Protein AF-A0A9D4NT69-F1 (afdb_monomer_lite)

pLDDT: mean 77.28, std 9.5, range [33.78, 91.19]

Structure (mmCIF, N/CA/C/O backbone):
data_AF-A0A9D4NT69-F1
#
_entry.id   AF-A0A9D4NT69-F1
#
loop_
_atom_site.group_PDB
_atom_site.id
_atom_site.type_symbol
_atom_site.label_atom_id
_atom_site.label_alt_id
_atom_site.label_comp_id
_atom_site.label_asym_id
_atom_site.label_entity_id
_atom_site.label_seq_id
_atom_site.pdbx_PDB_ins_code
_atom_site.Cartn_x
_atom_site.Cartn_y
_atom_site.Cartn_z
_atom_site.occupancy
_atom_site.B_iso_or_equiv
_atom_site.auth_seq_id
_atom_site.auth_comp_id
_atom_site.auth_asym_id
_atom_site.auth_atom_id
_atom_site.pdbx_PDB_model_num
ATOM 1 N N . MET A 1 1 ? 12.381 -1.536 4.864 1.00 33.78 1 MET A N 1
ATOM 2 C CA . MET A 1 1 ? 13.247 -2.648 4.401 1.00 33.78 1 MET A CA 1
ATOM 3 C C . MET A 1 1 ? 13.024 -2.995 2.927 1.00 33.78 1 MET A C 1
ATOM 5 O O . MET A 1 1 ? 14.017 -3.101 2.225 1.00 33.78 1 MET A O 1
ATOM 9 N N . ALA A 1 2 ? 11.782 -3.080 2.427 1.00 44.34 2 ALA A N 1
ATOM 10 C CA . ALA A 1 2 ? 11.481 -3.475 1.037 1.00 44.34 2 ALA A CA 1
ATOM 11 C C . ALA A 1 2 ? 12.116 -2.606 -0.079 1.00 44.34 2 ALA A C 1
ATOM 13 O O . ALA A 1 2 ? 12.529 -3.135 -1.105 1.00 44.34 2 ALA A O 1
ATOM 14 N N . SER A 1 3 ? 12.272 -1.285 0.105 1.00 53.75 3 SER A N 1
ATOM 15 C CA . SER A 1 3 ? 12.854 -0.441 -0.959 1.00 53.75 3 SER A CA 1
ATOM 16 C C . SER A 1 3 ? 14.369 -0.612 -1.142 1.00 53.75 3 SER A C 1
ATOM 18 O O . SER A 1 3 ? 14.882 -0.350 -2.228 1.00 53.75 3 SER A O 1
ATOM 20 N N . VAL A 1 4 ? 15.095 -1.072 -0.115 1.00 48.66 4 VAL A N 1
ATOM 21 C CA . VAL A 1 4 ? 16.566 -1.173 -0.156 1.00 48.66 4 VAL A CA 1
ATOM 22 C C . VAL A 1 4 ? 17.009 -2.420 -0.922 1.00 48.66 4 VAL A C 1
ATOM 24 O O . VAL A 1 4 ? 17.878 -2.326 -1.787 1.00 48.66 4 VAL A O 1
ATOM 27 N N . THR A 1 5 ? 16.372 -3.568 -0.674 1.00 60.81 5 THR A N 1
ATOM 28 C CA . THR A 1 5 ? 16.597 -4.801 -1.447 1.00 60.81 5 THR A CA 1
ATOM 29 C C . THR A 1 5 ? 16.170 -4.632 -2.901 1.00 60.81 5 THR A C 1
ATOM 31 O O . THR A 1 5 ? 16.905 -5.031 -3.799 1.00 60.81 5 THR A O 1
ATOM 34 N N . PHE A 1 6 ? 15.053 -3.941 -3.156 1.00 67.94 6 PHE A N 1
ATOM 35 C CA . PHE A 1 6 ? 14.598 -3.660 -4.519 1.00 67.94 6 PHE A CA 1
ATOM 36 C C . PHE A 1 6 ? 15.650 -2.906 -5.350 1.00 67.94 6 PHE A C 1
ATOM 38 O O . PHE A 1 6 ? 15.910 -3.276 -6.491 1.00 67.94 6 PHE A O 1
ATOM 45 N N . CYS A 1 7 ? 16.308 -1.885 -4.792 1.00 67.81 7 CYS A N 1
ATOM 46 C CA . CYS A 1 7 ? 17.339 -1.127 -5.509 1.00 67.81 7 CYS A CA 1
ATOM 47 C C . CYS A 1 7 ? 18.543 -1.980 -5.941 1.00 67.81 7 CYS A C 1
ATOM 49 O O . CYS A 1 7 ? 19.091 -1.746 -7.019 1.00 67.81 7 CYS A O 1
ATOM 51 N N . ILE A 1 8 ? 18.940 -2.960 -5.126 1.00 72.12 8 ILE A N 1
ATOM 52 C CA . ILE A 1 8 ? 20.048 -3.877 -5.432 1.00 72.12 8 ILE A CA 1
ATOM 53 C C . ILE A 1 8 ? 19.608 -4.882 -6.503 1.00 72.12 8 ILE A C 1
ATOM 55 O O . ILE A 1 8 ? 20.283 -5.048 -7.522 1.00 72.12 8 ILE A O 1
ATOM 59 N N . ASP A 1 9 ? 18.432 -5.481 -6.320 1.00 74.44 9 ASP A N 1
ATOM 60 C CA . ASP A 1 9 ? 17.869 -6.482 -7.230 1.00 74.44 9 ASP A CA 1
ATOM 61 C C . ASP A 1 9 ? 17.583 -5.905 -8.623 1.00 74.44 9 ASP A C 1
ATOM 63 O O . ASP A 1 9 ? 17.669 -6.613 -9.624 1.00 74.44 9 ASP A O 1
ATOM 67 N N . MET A 1 10 ? 17.313 -4.599 -8.720 1.00 76.88 10 MET A N 1
ATOM 68 C CA . MET A 1 10 ? 17.071 -3.903 -9.987 1.00 76.88 10 MET A CA 1
ATOM 69 C C . MET A 1 10 ? 18.240 -3.997 -10.974 1.00 76.88 10 MET A C 1
ATOM 71 O O . MET A 1 10 ? 18.005 -3.981 -12.183 1.00 76.88 10 MET A O 1
ATOM 75 N N . ILE A 1 11 ? 19.488 -4.089 -10.500 1.00 76.88 11 ILE A N 1
ATOM 76 C CA . ILE A 1 11 ? 20.662 -4.216 -11.381 1.00 76.88 11 ILE A CA 1
ATOM 77 C C . ILE A 1 11 ? 20.667 -5.595 -12.051 1.00 76.88 11 ILE A C 1
ATOM 79 O O . ILE A 1 11 ? 20.820 -5.689 -13.272 1.00 76.88 11 ILE A O 1
ATOM 83 N N . TYR A 1 12 ? 20.458 -6.651 -11.263 1.00 79.81 12 TYR A N 1
ATOM 84 C CA . TYR A 1 12 ? 20.387 -8.031 -11.746 1.00 79.81 12 TYR A CA 1
ATOM 85 C C . TYR A 1 12 ? 19.175 -8.235 -12.651 1.00 79.81 12 TYR A C 1
ATOM 87 O O . TYR A 1 12 ? 19.319 -8.685 -13.789 1.00 79.81 12 TYR A O 1
ATOM 95 N N . PHE A 1 13 ? 18.010 -7.767 -12.202 1.00 80.69 13 PHE A N 1
ATOM 96 C CA . PHE A 1 13 ? 16.772 -7.795 -12.968 1.00 80.69 13 PHE A CA 1
ATOM 97 C C . PHE A 1 13 ? 16.933 -7.141 -14.341 1.00 80.69 13 PHE A C 1
ATOM 99 O O . PHE A 1 13 ? 16.543 -7.712 -15.356 1.00 80.69 13 PHE A O 1
ATOM 106 N N . HIS A 1 14 ? 17.550 -5.960 -14.408 1.00 75.69 14 HIS A N 1
ATOM 107 C CA . HIS A 1 14 ? 17.741 -5.266 -15.679 1.00 75.69 14 HIS A CA 1
ATOM 108 C C . HIS A 1 14 ? 18.595 -6.071 -16.662 1.00 75.69 14 HIS A C 1
ATOM 110 O O . HIS A 1 14 ? 18.321 -6.062 -17.862 1.00 75.69 14 HIS A O 1
ATOM 116 N N . ASN A 1 15 ? 19.612 -6.785 -16.178 1.00 77.81 15 ASN A N 1
ATOM 117 C CA . ASN A 1 15 ? 20.467 -7.629 -17.013 1.00 77.81 15 ASN A CA 1
ATOM 118 C C . ASN A 1 15 ? 19.739 -8.893 -17.499 1.00 77.81 15 ASN A C 1
ATOM 120 O O . ASN A 1 15 ? 19.848 -9.245 -18.674 1.00 77.81 15 ASN A O 1
ATOM 124 N N . GLU A 1 16 ? 18.949 -9.536 -16.643 1.00 78.25 16 GLU A N 1
ATOM 125 C CA . GLU A 1 16 ? 18.196 -10.754 -16.975 1.00 78.25 16 GLU A CA 1
ATOM 126 C C . GLU A 1 16 ? 16.974 -10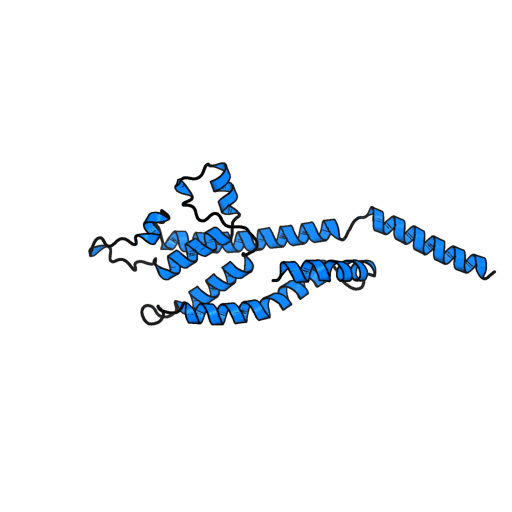.466 -17.855 1.00 78.25 16 GLU A C 1
ATOM 128 O O . GLU A 1 16 ? 16.747 -11.144 -18.861 1.00 78.25 16 GLU A O 1
ATOM 133 N N . HIS A 1 17 ? 16.245 -9.385 -17.570 1.00 78.31 17 HIS A N 1
ATOM 134 C CA . HIS A 1 17 ? 15.151 -8.902 -18.410 1.00 78.31 17 HIS A CA 1
ATOM 135 C C . HIS A 1 17 ? 15.646 -8.546 -19.816 1.00 78.31 17 HIS A C 1
ATOM 137 O O . HIS A 1 17 ? 15.011 -8.871 -20.820 1.00 78.31 17 HIS A O 1
ATOM 143 N N . ARG A 1 18 ? 16.837 -7.941 -19.913 1.00 70.19 18 ARG A N 1
ATOM 144 C CA . ARG A 1 18 ? 17.515 -7.690 -21.193 1.00 70.19 18 ARG A CA 1
ATOM 145 C C . ARG A 1 18 ? 17.854 -8.965 -21.958 1.00 70.19 18 ARG A C 1
ATOM 147 O O . ARG A 1 18 ? 17.971 -8.891 -23.180 1.00 70.19 18 ARG A O 1
ATOM 154 N N . ASN A 1 19 ? 18.058 -10.088 -21.282 1.00 75.88 19 ASN A N 1
ATOM 155 C CA . ASN A 1 19 ? 18.318 -11.378 -21.918 1.00 75.88 19 ASN A CA 1
ATOM 156 C C . ASN A 1 19 ? 17.026 -12.131 -22.268 1.00 75.88 19 ASN A C 1
ATOM 158 O O . ASN A 1 19 ? 17.097 -13.206 -22.852 1.00 75.88 19 ASN A O 1
ATOM 162 N N . GLY A 1 20 ? 15.857 -11.553 -21.966 1.00 74.31 20 GLY A N 1
ATOM 163 C CA . GLY A 1 20 ? 14.554 -12.123 -22.301 1.00 74.31 20 GLY A CA 1
ATOM 164 C C . GLY A 1 20 ? 14.129 -13.271 -21.390 1.00 74.31 20 GLY A C 1
ATOM 165 O O . GLY A 1 20 ? 13.222 -14.010 -21.750 1.00 74.31 20 GLY A O 1
ATOM 166 N N . TRP A 1 21 ? 14.769 -13.433 -20.229 1.00 73.00 21 TRP A N 1
ATOM 167 C CA . TRP A 1 21 ? 14.527 -14.579 -19.350 1.00 73.00 21 TRP A CA 1
ATOM 168 C C . TRP A 1 21 ? 13.140 -14.536 -18.701 1.00 73.00 21 TRP A C 1
ATOM 170 O O . TRP A 1 21 ? 12.517 -15.575 -18.515 1.00 73.00 21 TRP A O 1
ATOM 180 N N . TYR A 1 22 ? 12.633 -13.342 -18.386 1.00 75.25 22 TYR A N 1
ATOM 181 C CA . TYR A 1 22 ? 11.283 -13.149 -17.858 1.00 75.25 22 TYR A CA 1
ATOM 182 C C . TYR A 1 22 ? 10.796 -11.704 -18.045 1.00 75.25 22 TYR A C 1
ATOM 184 O O . TYR A 1 22 ? 11.570 -10.765 -18.272 1.00 75.25 22 TYR A O 1
ATOM 192 N N . SER A 1 23 ? 9.474 -11.521 -17.988 1.00 79.56 23 SER A N 1
ATOM 193 C CA . SER A 1 23 ? 8.829 -10.222 -18.184 1.00 79.56 23 SER A CA 1
ATOM 194 C C . SER A 1 23 ? 8.890 -9.347 -16.929 1.00 79.56 23 SER A C 1
ATOM 196 O O . SER A 1 23 ? 8.947 -9.834 -15.799 1.00 79.56 23 SER A O 1
ATOM 198 N N . THR A 1 24 ? 8.808 -8.031 -17.129 1.00 75.94 24 THR A N 1
ATOM 199 C CA . THR A 1 24 ? 8.744 -7.034 -16.050 1.00 75.94 24 THR A CA 1
ATOM 200 C C . THR A 1 24 ? 7.565 -7.264 -15.108 1.00 75.94 24 THR A C 1
ATOM 202 O O . THR A 1 24 ? 7.701 -7.110 -13.897 1.00 75.94 24 THR A O 1
ATOM 205 N N . GLY A 1 25 ? 6.415 -7.670 -15.657 1.00 74.12 25 GLY A N 1
ATOM 206 C CA . GLY A 1 25 ? 5.223 -7.982 -14.870 1.00 74.12 25 GLY A CA 1
ATOM 207 C C . GLY A 1 25 ? 5.414 -9.210 -13.985 1.00 74.12 25 GLY A C 1
ATOM 208 O O . GLY A 1 25 ? 5.055 -9.167 -12.813 1.00 74.12 25 GLY A O 1
ATOM 209 N N . MET A 1 26 ? 6.038 -10.271 -14.509 1.00 77.00 26 MET A N 1
ATOM 210 C CA . MET A 1 26 ? 6.277 -11.492 -13.736 1.00 77.00 26 MET A CA 1
ATOM 211 C C . MET A 1 26 ? 7.260 -11.253 -12.584 1.00 77.00 26 MET A C 1
ATOM 213 O O . MET A 1 26 ? 7.008 -11.688 -11.464 1.00 77.00 26 MET A O 1
ATOM 217 N N . PHE A 1 27 ? 8.330 -10.488 -12.828 1.00 79.56 27 PHE A N 1
ATOM 218 C CA . PHE A 1 27 ? 9.258 -10.065 -11.776 1.00 79.56 27 PHE A CA 1
ATOM 219 C C . PHE A 1 27 ? 8.547 -9.289 -10.663 1.00 79.56 27 PHE A C 1
ATOM 221 O O . PHE A 1 27 ? 8.678 -9.619 -9.485 1.00 79.56 27 PHE A O 1
ATOM 228 N N . TYR A 1 28 ? 7.754 -8.282 -11.042 1.00 77.69 28 TYR A N 1
ATOM 229 C CA . TYR A 1 28 ? 7.012 -7.453 -10.097 1.00 77.69 28 TYR A CA 1
ATOM 230 C C . TYR A 1 28 ? 6.017 -8.266 -9.257 1.00 77.69 28 TYR A C 1
ATOM 232 O O . TYR A 1 28 ? 5.912 -8.054 -8.047 1.00 77.69 28 TYR A O 1
ATOM 240 N N . LEU A 1 29 ? 5.310 -9.207 -9.885 1.00 76.50 29 LEU A N 1
ATOM 241 C CA . LEU A 1 29 ? 4.322 -10.064 -9.235 1.00 76.50 29 LEU A CA 1
ATOM 242 C C . LEU A 1 29 ? 4.992 -10.989 -8.213 1.00 76.50 29 LEU A C 1
ATOM 244 O O . LEU A 1 29 ? 4.613 -10.973 -7.043 1.00 76.50 29 LEU A O 1
ATOM 248 N N . VAL A 1 30 ? 6.021 -11.740 -8.623 1.00 80.19 30 VAL A N 1
ATOM 249 C CA . VAL A 1 30 ? 6.745 -12.663 -7.731 1.00 80.19 30 VAL A CA 1
ATOM 250 C C . VAL A 1 30 ? 7.356 -11.907 -6.560 1.00 80.19 30 VAL A C 1
ATOM 252 O O . VAL A 1 30 ? 7.168 -12.309 -5.412 1.00 80.19 30 VAL A O 1
ATOM 255 N N . LYS A 1 31 ? 8.012 -10.772 -6.827 1.00 75.50 31 LYS A N 1
ATOM 256 C CA . LYS A 1 31 ? 8.588 -9.931 -5.776 1.00 75.50 31 LYS A CA 1
ATOM 257 C C . LYS A 1 31 ? 7.516 -9.475 -4.785 1.00 75.50 31 LYS A C 1
ATOM 259 O O . LYS A 1 31 ? 7.682 -9.679 -3.586 1.00 75.50 31 LYS A O 1
ATOM 264 N N . SER A 1 32 ? 6.382 -8.980 -5.285 1.00 74.62 32 SER A N 1
ATOM 265 C CA . SER A 1 32 ? 5.256 -8.555 -4.444 1.00 74.62 32 SER A CA 1
ATOM 266 C C . SER A 1 32 ? 4.707 -9.692 -3.573 1.00 74.62 32 SER A C 1
ATOM 268 O O . SER A 1 32 ? 4.456 -9.471 -2.394 1.00 74.62 32 SER A O 1
ATOM 270 N N . ILE A 1 33 ? 4.567 -10.912 -4.109 1.00 78.88 33 ILE A N 1
ATOM 271 C CA . ILE A 1 33 ? 4.104 -12.079 -3.335 1.00 78.88 33 ILE A CA 1
ATOM 272 C C . ILE A 1 33 ? 5.108 -12.453 -2.244 1.00 78.88 33 ILE A C 1
ATOM 274 O O . ILE A 1 33 ? 4.724 -12.639 -1.091 1.00 78.88 33 ILE A O 1
ATOM 278 N N . THR A 1 34 ? 6.394 -12.558 -2.590 1.00 77.81 34 THR A N 1
ATOM 279 C CA . THR A 1 34 ? 7.432 -12.969 -1.631 1.00 77.81 34 THR A CA 1
ATOM 280 C C . THR A 1 34 ? 7.565 -12.000 -0.458 1.00 77.81 34 THR A C 1
ATOM 282 O O . THR A 1 34 ? 7.834 -12.423 0.663 1.00 77.81 34 THR A O 1
ATOM 285 N N . GLU A 1 35 ? 7.319 -10.710 -0.690 1.00 74.12 35 GLU A N 1
ATOM 286 C CA . GLU A 1 35 ? 7.370 -9.680 0.347 1.00 74.12 35 GLU A CA 1
ATOM 287 C C . GLU A 1 35 ? 6.170 -9.722 1.308 1.00 74.12 35 GLU A C 1
ATOM 289 O O . GLU A 1 35 ? 6.302 -9.267 2.444 1.00 74.12 35 GLU A O 1
ATOM 294 N N . PHE A 1 36 ? 5.029 -10.311 0.927 1.00 75.81 36 PHE A N 1
ATOM 295 C CA . PHE A 1 36 ? 3.873 -10.420 1.828 1.00 75.81 36 PHE A CA 1
ATOM 296 C C . PHE A 1 36 ? 4.091 -11.388 2.984 1.00 75.81 36 PHE A C 1
ATOM 298 O O . PHE A 1 36 ? 3.584 -11.147 4.075 1.00 75.81 36 PHE A O 1
ATOM 305 N N . ILE A 1 37 ? 4.868 -12.449 2.779 1.00 76.88 37 ILE A N 1
ATOM 306 C CA . ILE A 1 37 ? 5.089 -13.497 3.783 1.00 76.88 37 ILE A CA 1
ATOM 307 C C . ILE A 1 37 ? 5.656 -12.928 5.102 1.00 76.88 37 ILE A C 1
ATOM 309 O O . ILE A 1 37 ? 5.025 -13.120 6.145 1.00 76.88 37 ILE A O 1
ATOM 313 N N . PRO A 1 38 ? 6.786 -12.189 5.109 1.00 78.75 38 PRO A N 1
ATOM 314 C CA . PRO A 1 38 ? 7.306 -11.602 6.344 1.00 78.75 38 PRO A CA 1
ATOM 315 C C . PRO A 1 38 ? 6.412 -10.481 6.895 1.00 78.75 38 PRO A C 1
ATOM 317 O O . PRO A 1 38 ? 6.328 -10.312 8.111 1.00 78.75 38 PRO A O 1
ATOM 320 N N . ILE A 1 39 ? 5.719 -9.733 6.028 1.00 80.31 39 ILE A N 1
ATOM 321 C CA . ILE A 1 39 ? 4.800 -8.662 6.442 1.00 80.31 39 ILE A CA 1
ATOM 322 C C . ILE A 1 39 ? 3.622 -9.239 7.237 1.00 80.31 39 ILE A C 1
ATOM 324 O O . ILE A 1 39 ? 3.304 -8.716 8.302 1.00 80.31 39 ILE A O 1
ATOM 328 N N . ILE A 1 40 ? 3.025 -10.343 6.779 1.00 82.06 40 ILE A N 1
ATOM 329 C CA . ILE A 1 40 ? 1.923 -11.028 7.473 1.00 82.06 40 ILE A CA 1
ATOM 330 C C . ILE A 1 40 ? 2.354 -11.468 8.876 1.00 82.06 40 ILE A C 1
ATOM 332 O O . ILE A 1 40 ? 1.634 -11.212 9.838 1.00 82.06 40 ILE A O 1
ATOM 336 N N . ALA A 1 41 ? 3.541 -12.065 9.022 1.00 82.75 41 ALA A N 1
ATOM 337 C CA . ALA A 1 41 ? 4.042 -12.499 10.328 1.00 82.75 41 ALA A CA 1
ATOM 338 C C . ALA A 1 41 ? 4.197 -11.324 11.314 1.00 82.75 41 ALA A C 1
ATOM 340 O O . ALA A 1 41 ? 3.769 -11.411 12.464 1.00 82.75 41 ALA A O 1
ATOM 341 N N . ILE A 1 42 ? 4.748 -10.197 10.850 1.00 82.62 42 ILE A N 1
ATOM 342 C CA . ILE A 1 42 ? 4.889 -8.978 11.658 1.00 82.62 42 ILE A CA 1
ATOM 343 C C . ILE A 1 42 ? 3.516 -8.389 12.013 1.00 82.62 42 ILE A C 1
ATOM 345 O O . ILE A 1 42 ? 3.326 -7.947 13.146 1.00 82.62 42 ILE A O 1
ATOM 349 N N . ILE A 1 43 ? 2.556 -8.389 11.082 1.00 84.50 43 ILE A N 1
ATOM 350 C CA . ILE A 1 43 ? 1.188 -7.911 11.336 1.00 84.50 43 ILE A CA 1
ATOM 351 C C . ILE A 1 43 ? 0.524 -8.732 12.433 1.00 84.50 43 ILE A C 1
ATOM 353 O O . ILE A 1 43 ? -0.055 -8.140 13.331 1.00 84.50 43 ILE A O 1
ATOM 357 N N . LEU A 1 44 ? 0.619 -10.062 12.391 1.00 85.25 44 LEU A N 1
ATOM 358 C CA . LEU A 1 44 ? -0.011 -10.923 13.395 1.00 85.25 44 LEU A CA 1
ATOM 359 C C . LEU A 1 44 ? 0.548 -10.663 14.798 1.00 85.25 44 LEU A C 1
ATOM 361 O O . LEU A 1 44 ? -0.222 -10.553 15.750 1.00 85.25 44 LEU A O 1
ATOM 365 N N . ILE A 1 45 ? 1.870 -10.495 14.915 1.00 85.31 45 ILE A N 1
ATOM 366 C CA . ILE A 1 45 ? 2.527 -10.155 16.186 1.00 85.31 45 ILE A CA 1
ATOM 367 C C . ILE A 1 45 ? 2.068 -8.780 16.683 1.00 85.31 45 ILE A C 1
ATOM 369 O O . ILE A 1 45 ? 1.717 -8.636 17.851 1.00 85.31 45 ILE A O 1
ATOM 373 N N . ASN A 1 46 ? 2.037 -7.767 15.813 1.00 79.62 46 ASN A N 1
ATOM 374 C CA . ASN A 1 46 ? 1.582 -6.431 16.207 1.00 79.62 46 ASN A CA 1
ATOM 375 C C . ASN A 1 46 ? 0.096 -6.426 16.575 1.00 79.62 46 ASN A C 1
ATOM 377 O O . ASN A 1 46 ? -0.263 -5.884 17.612 1.00 79.62 46 ASN A O 1
ATOM 381 N N . ALA A 1 47 ? -0.759 -7.062 15.775 1.00 83.69 47 ALA A N 1
ATOM 382 C CA . ALA A 1 47 ? -2.184 -7.176 16.054 1.00 83.69 47 ALA A CA 1
ATOM 383 C C . ALA A 1 47 ? -2.432 -7.831 17.415 1.00 83.69 47 ALA A C 1
ATOM 385 O O . ALA A 1 47 ? -3.256 -7.334 18.167 1.00 83.69 47 ALA A O 1
ATOM 386 N N . PHE A 1 48 ? -1.667 -8.870 17.765 1.00 83.19 48 PHE A N 1
ATOM 387 C CA . PHE A 1 48 ? -1.724 -9.494 19.086 1.00 83.19 48 PHE A CA 1
ATOM 388 C C . PHE A 1 48 ? -1.324 -8.535 20.219 1.00 83.19 48 PHE A C 1
ATOM 390 O O . PHE A 1 48 ? -1.985 -8.498 21.248 1.00 83.19 48 PHE A O 1
ATOM 397 N N . ILE A 1 49 ? -0.277 -7.724 20.032 1.00 81.81 49 ILE A N 1
ATOM 398 C CA . ILE A 1 49 ? 0.150 -6.731 21.035 1.00 81.81 49 ILE A CA 1
ATOM 399 C C . ILE A 1 49 ? -0.906 -5.630 21.226 1.00 81.81 49 ILE A C 1
ATOM 401 O O . ILE A 1 49 ? -1.132 -5.177 22.346 1.00 81.81 49 ILE A O 1
ATOM 405 N N . PHE A 1 50 ? -1.540 -5.181 20.141 1.00 77.06 50 PHE A N 1
ATOM 406 C CA . PHE A 1 50 ? -2.567 -4.135 20.174 1.00 77.06 50 PHE A CA 1
ATOM 407 C C . PHE A 1 50 ? -3.950 -4.643 20.598 1.00 77.06 50 PHE A C 1
ATOM 409 O O . PHE A 1 50 ? -4.837 -3.828 20.872 1.00 77.06 50 PHE A O 1
ATOM 416 N N . ASP A 1 51 ? -4.145 -5.958 20.671 1.00 77.62 51 ASP A N 1
ATOM 417 C CA . ASP A 1 51 ? -5.419 -6.563 21.029 1.00 77.62 51 ASP A CA 1
ATOM 418 C C . ASP A 1 51 ? -5.677 -6.536 22.543 1.00 77.62 51 ASP A C 1
ATOM 420 O O . ASP A 1 51 ? -5.569 -7.525 23.263 1.00 77.62 51 ASP A O 1
ATOM 424 N N . ILE A 1 52 ? -6.017 -5.348 23.035 1.00 72.50 52 ILE A N 1
ATOM 425 C CA . ILE A 1 52 ? -6.436 -5.121 24.425 1.00 72.50 52 ILE A CA 1
ATOM 426 C C . ILE A 1 52 ? -7.970 -5.231 24.556 1.00 72.50 52 ILE A C 1
ATOM 428 O O . ILE A 1 52 ? -8.502 -5.351 25.660 1.00 72.50 52 ILE A O 1
ATOM 432 N N . TYR A 1 53 ? -8.705 -5.181 23.438 1.00 68.38 53 TYR A N 1
ATOM 433 C CA . TYR A 1 53 ? -10.148 -4.916 23.416 1.00 68.38 53 TYR A CA 1
ATOM 434 C C . TYR A 1 53 ? -11.026 -6.096 22.980 1.00 68.38 53 TYR A C 1
ATOM 436 O O . TYR A 1 53 ? -12.249 -5.958 23.056 1.00 68.38 53 TYR A O 1
ATOM 444 N N . GLU A 1 54 ? -10.466 -7.246 22.593 1.00 74.94 54 GLU A N 1
ATOM 445 C CA . GLU A 1 54 ? -11.262 -8.444 22.271 1.00 74.94 54 GLU A CA 1
ATOM 446 C C . GLU A 1 54 ? -12.182 -8.861 23.432 1.00 74.94 54 GLU A C 1
ATOM 448 O O . GLU A 1 54 ? -13.332 -9.239 23.217 1.00 74.94 54 GLU A O 1
ATOM 453 N N . SER A 1 55 ? -11.730 -8.675 24.679 1.00 72.19 55 SER A N 1
ATOM 454 C CA . SER A 1 55 ? -12.523 -8.927 25.893 1.00 72.19 55 SER A CA 1
ATOM 455 C C . SER A 1 55 ? -13.782 -8.055 26.012 1.00 72.19 55 SER A C 1
ATOM 457 O O . SER A 1 55 ? -14.687 -8.393 26.770 1.00 72.19 55 SER A O 1
ATOM 459 N N . ILE A 1 56 ? -13.832 -6.913 25.314 1.00 68.69 56 ILE A N 1
ATOM 460 C CA . ILE A 1 56 ? -14.912 -5.917 25.407 1.00 68.69 56 ILE A CA 1
ATOM 461 C C . ILE A 1 56 ? -15.874 -6.030 24.219 1.00 68.69 56 ILE A C 1
ATOM 463 O O . ILE A 1 56 ? -17.082 -5.880 24.395 1.00 68.69 56 ILE A O 1
ATOM 467 N N . LYS A 1 57 ? -15.368 -6.306 23.012 1.00 70.19 57 LYS A N 1
ATOM 468 C CA . LYS A 1 57 ? -16.205 -6.546 21.831 1.00 70.19 57 LYS A CA 1
ATOM 469 C C . LYS A 1 57 ? -15.596 -7.680 20.998 1.00 70.19 57 LYS A C 1
ATOM 471 O O . LYS A 1 57 ? -14.520 -7.491 20.431 1.00 70.19 57 LYS A O 1
ATOM 476 N N . PRO A 1 58 ? -16.295 -8.823 20.887 1.00 79.44 58 PRO A N 1
ATOM 477 C CA . PRO A 1 58 ? -15.783 -9.974 20.159 1.00 79.44 58 PRO A CA 1
ATOM 478 C C . PRO A 1 58 ? -15.677 -9.670 18.660 1.00 79.44 58 PRO A C 1
ATOM 480 O O . PRO A 1 58 ? -16.559 -9.030 18.075 1.00 79.44 58 PRO A O 1
ATOM 483 N N . GLY A 1 59 ? -14.600 -10.138 18.031 1.00 81.62 59 GLY A N 1
ATOM 484 C CA . GLY A 1 59 ? -14.323 -9.980 16.604 1.00 81.62 59 GLY A CA 1
ATOM 485 C C . GLY A 1 59 ? -13.559 -8.708 16.226 1.00 81.62 59 GLY A C 1
ATOM 486 O O . GLY A 1 59 ? -13.338 -8.482 15.034 1.00 81.62 59 GLY A O 1
ATOM 487 N N . ILE A 1 60 ? -13.130 -7.883 17.191 1.00 82.81 60 ILE A N 1
ATOM 488 C CA . ILE A 1 60 ? -12.285 -6.706 16.923 1.00 82.81 60 ILE A CA 1
ATOM 489 C C . ILE A 1 60 ? -10.931 -7.135 16.357 1.00 82.81 60 ILE A C 1
ATOM 491 O O . ILE A 1 60 ? -10.425 -6.478 15.444 1.00 82.81 60 ILE A O 1
ATOM 495 N N . TYR A 1 61 ? -10.371 -8.245 16.839 1.00 83.19 61 TYR A N 1
ATOM 496 C CA . TYR A 1 61 ? -9.073 -8.750 16.403 1.00 83.19 61 TYR A CA 1
ATOM 497 C C . TYR A 1 61 ? -8.970 -8.889 14.876 1.00 83.19 61 TYR A C 1
ATOM 499 O O . TYR A 1 61 ? -7.999 -8.444 14.262 1.00 83.19 61 TYR A O 1
ATOM 507 N N . VAL A 1 62 ? -10.005 -9.436 14.229 1.00 84.69 62 VAL A N 1
ATOM 508 C CA . VAL A 1 62 ? -10.028 -9.626 12.768 1.00 84.69 62 VAL A CA 1
ATOM 509 C C . VAL A 1 62 ? -9.949 -8.285 12.041 1.00 84.69 62 VAL A C 1
ATOM 511 O O . VAL A 1 62 ? -9.211 -8.146 11.063 1.00 84.69 62 VAL A O 1
ATOM 514 N N . TRP A 1 63 ? -10.655 -7.273 12.544 1.00 83.75 63 TRP A N 1
ATOM 515 C CA . TRP A 1 63 ? -10.605 -5.929 11.983 1.00 83.75 63 TRP A CA 1
ATOM 516 C C . TRP A 1 63 ? -9.249 -5.261 12.203 1.00 83.75 63 TRP A C 1
ATOM 518 O O . TRP A 1 63 ? -8.743 -4.640 11.272 1.00 83.75 63 TRP A O 1
ATOM 528 N N . ILE A 1 64 ? -8.619 -5.444 13.369 1.00 83.81 64 ILE A N 1
ATOM 529 C CA . ILE A 1 64 ? -7.249 -4.977 13.640 1.00 83.81 64 ILE A CA 1
ATOM 530 C C . ILE A 1 64 ? -6.271 -5.581 12.623 1.00 83.81 64 ILE A C 1
ATOM 532 O O . ILE A 1 64 ? -5.475 -4.856 12.023 1.00 83.81 64 ILE A O 1
ATOM 536 N N . VAL A 1 65 ? -6.353 -6.892 12.379 1.00 85.44 65 VAL A N 1
ATOM 537 C CA . VAL A 1 65 ? -5.486 -7.598 11.422 1.00 85.44 65 VAL A CA 1
ATOM 538 C C . VAL A 1 65 ? -5.698 -7.092 9.996 1.00 85.44 65 VAL A C 1
ATOM 540 O O . VAL A 1 65 ? -4.724 -6.751 9.322 1.00 85.44 65 VAL A O 1
ATOM 543 N N . ILE A 1 66 ? -6.952 -6.998 9.538 1.00 85.81 66 ILE A N 1
ATOM 544 C CA . ILE A 1 66 ? -7.286 -6.469 8.204 1.00 85.81 66 ILE A CA 1
ATOM 545 C C . ILE A 1 66 ? -6.744 -5.047 8.052 1.00 85.81 66 ILE A C 1
ATOM 547 O O . ILE A 1 66 ? -6.156 -4.704 7.025 1.00 85.81 66 ILE A O 1
ATOM 551 N N . PHE A 1 67 ? -6.902 -4.226 9.084 1.00 82.25 67 PHE A N 1
ATOM 552 C CA . PHE A 1 67 ? -6.519 -2.830 9.044 1.00 82.25 67 PHE A CA 1
ATOM 553 C C . PHE A 1 67 ? -4.992 -2.645 9.038 1.00 82.25 67 PHE A C 1
ATOM 555 O O . PHE A 1 67 ? -4.463 -1.899 8.212 1.00 82.25 67 PHE A O 1
ATOM 562 N N . PHE A 1 68 ? -4.251 -3.379 9.874 1.00 83.06 68 PHE A N 1
ATOM 563 C CA . PHE A 1 68 ? -2.785 -3.389 9.821 1.00 83.06 68 PHE A CA 1
ATOM 564 C C . PHE A 1 68 ? -2.254 -3.920 8.489 1.00 83.06 68 PHE A C 1
ATOM 566 O O . PHE A 1 68 ? -1.267 -3.390 7.971 1.00 83.06 68 PHE A O 1
ATOM 573 N N . LEU A 1 69 ? -2.927 -4.911 7.899 1.00 83.69 69 LEU A N 1
ATOM 574 C CA . LEU A 1 69 ? -2.600 -5.406 6.569 1.00 83.69 69 LEU A CA 1
ATOM 575 C C . LEU A 1 69 ? -2.766 -4.300 5.527 1.00 83.69 69 LEU A C 1
ATOM 577 O O . LEU A 1 69 ? -1.791 -3.972 4.852 1.00 83.69 69 LEU A O 1
ATOM 581 N N . LEU A 1 70 ? -3.923 -3.640 5.466 1.00 80.50 70 LEU A N 1
ATOM 582 C CA . LEU A 1 70 ? -4.162 -2.516 4.554 1.00 80.50 70 LEU A CA 1
ATOM 583 C C . LEU A 1 70 ? -3.150 -1.375 4.752 1.00 80.50 70 LEU A C 1
ATOM 585 O O . LEU A 1 70 ? -2.592 -0.885 3.772 1.00 80.50 70 LEU A O 1
ATOM 589 N N . CYS A 1 71 ? -2.832 -1.008 5.995 1.00 76.62 71 CYS A N 1
ATOM 590 C CA . CYS A 1 71 ? -1.802 -0.014 6.308 1.00 76.62 71 CYS A CA 1
ATOM 591 C C . CYS A 1 71 ? -0.416 -0.405 5.794 1.00 76.62 71 CYS A C 1
ATOM 593 O O . CYS A 1 71 ? 0.266 0.411 5.177 1.00 76.62 71 CYS A O 1
ATOM 595 N N . SER A 1 72 ? 0.015 -1.645 6.034 1.00 73.56 72 SER A N 1
ATOM 596 C CA . SER A 1 72 ? 1.340 -2.122 5.623 1.00 73.56 72 SER A CA 1
ATOM 597 C C . SER A 1 72 ? 1.506 -2.138 4.100 1.00 73.56 72 SER A C 1
ATOM 599 O O . SER A 1 72 ? 2.564 -1.777 3.588 1.00 73.56 72 SER A O 1
ATOM 601 N N . LEU A 1 73 ? 0.439 -2.481 3.368 1.00 73.38 73 LEU A N 1
ATOM 602 C CA . LEU A 1 73 ? 0.404 -2.457 1.906 1.00 73.38 73 LEU A CA 1
ATOM 603 C C . LEU A 1 73 ? 0.537 -1.044 1.349 1.00 73.38 73 LEU A C 1
ATOM 605 O O . LEU A 1 73 ? 1.031 -0.856 0.235 1.00 73.38 73 LEU A O 1
ATOM 609 N N . ALA A 1 74 ? 0.069 -0.075 2.125 1.00 67.75 74 ALA A N 1
ATOM 610 C CA . ALA A 1 74 ? -0.064 1.306 1.728 1.00 67.75 74 ALA A CA 1
ATOM 611 C C . ALA A 1 74 ? 1.100 2.185 2.254 1.00 67.75 74 ALA A C 1
ATOM 613 O O . ALA A 1 74 ? 1.316 3.294 1.775 1.00 67.75 74 ALA A O 1
ATOM 614 N N . MET A 1 75 ? 1.926 1.676 3.173 1.00 66.12 75 MET A N 1
ATOM 615 C CA . MET A 1 75 ? 3.106 2.335 3.751 1.00 66.12 75 MET A CA 1
ATOM 616 C C . MET A 1 75 ? 4.270 2.498 2.751 1.00 66.12 75 MET A C 1
ATOM 618 O O . MET A 1 75 ? 5.249 1.754 2.780 1.00 66.12 75 MET A O 1
ATOM 622 N N . GLN A 1 76 ? 4.186 3.499 1.868 1.00 52.16 76 GLN A N 1
ATOM 623 C CA . GLN A 1 76 ? 5.317 4.001 1.061 1.00 52.16 76 GLN A CA 1
ATOM 624 C C . GLN A 1 76 ? 5.435 5.541 1.047 1.00 52.16 76 GLN A C 1
ATOM 626 O O . GLN A 1 76 ? 6.337 6.079 0.407 1.00 52.16 76 GLN A O 1
ATOM 631 N N . SER A 1 77 ? 4.575 6.252 1.782 1.00 49.19 77 SER A N 1
ATOM 632 C CA . SER A 1 77 ? 4.478 7.722 1.756 1.00 49.19 77 SER A CA 1
ATOM 633 C C . SER A 1 77 ? 4.894 8.338 3.099 1.00 49.19 77 SER A C 1
ATOM 635 O O . SER A 1 77 ? 4.654 7.745 4.144 1.00 49.19 77 SER A O 1
ATOM 637 N N . ILE A 1 78 ? 5.529 9.517 3.088 1.00 50.38 78 ILE A N 1
ATOM 638 C CA . ILE A 1 78 ? 5.917 10.272 4.300 1.00 50.38 78 ILE A CA 1
ATOM 639 C C . ILE A 1 78 ? 4.685 10.969 4.913 1.00 50.38 78 ILE A C 1
ATOM 641 O O . ILE A 1 78 ? 3.807 11.436 4.190 1.00 50.38 78 ILE A O 1
ATOM 645 N N . CYS A 1 79 ? 4.620 11.022 6.249 1.00 51.97 79 CYS A N 1
ATOM 646 C CA . CYS A 1 79 ? 3.463 11.485 7.023 1.00 51.97 79 CYS A CA 1
ATOM 647 C C . CYS A 1 79 ? 3.492 12.992 7.354 1.00 51.97 79 CYS A C 1
ATOM 649 O O . CYS A 1 79 ? 4.540 13.523 7.718 1.00 51.97 79 CYS A O 1
ATOM 651 N N . TYR A 1 80 ? 2.312 13.629 7.337 1.00 49.41 80 TYR A N 1
ATOM 652 C CA . TYR A 1 80 ? 2.010 14.864 8.071 1.00 49.41 80 TYR A CA 1
ATOM 653 C C . TYR A 1 80 ? 0.945 14.552 9.132 1.00 49.41 80 TYR A C 1
ATOM 655 O O . TYR A 1 80 ? -0.222 14.346 8.804 1.00 49.41 80 TYR A O 1
ATOM 663 N N . SER A 1 81 ? 1.345 14.514 10.402 1.00 53.50 81 SER A N 1
ATOM 664 C CA . SER A 1 81 ? 0.505 14.172 11.562 1.00 53.50 81 SER A CA 1
ATOM 665 C C . SER A 1 81 ? -0.341 15.359 12.058 1.00 53.50 81 SER A C 1
ATOM 667 O O . SER A 1 81 ? -0.411 15.621 13.257 1.00 53.50 81 SER A O 1
ATOM 669 N N . SER A 1 82 ? -0.923 16.146 11.150 1.00 57.06 82 SER A N 1
ATOM 670 C CA . SER A 1 82 ? -1.623 17.396 11.484 1.00 57.06 82 SER A CA 1
ATOM 671 C C . SER A 1 82 ? -3.126 17.293 11.195 1.00 57.06 82 SER A C 1
ATOM 673 O O . SER A 1 82 ? -3.495 16.685 10.189 1.00 57.06 82 SER A O 1
ATOM 675 N N . PRO A 1 83 ? -4.004 17.918 12.007 1.00 63.34 83 PRO A N 1
ATOM 676 C CA . PRO A 1 83 ? -5.435 17.945 11.724 1.00 63.34 83 PRO A CA 1
ATOM 677 C C . PRO A 1 83 ? -5.698 18.623 10.373 1.00 63.34 83 PRO A C 1
ATOM 679 O O . PRO A 1 83 ? -5.383 19.800 10.172 1.00 63.34 83 PRO A O 1
ATOM 682 N N . ILE A 1 84 ? -6.292 17.879 9.434 1.00 66.75 84 ILE A N 1
ATOM 683 C CA . ILE A 1 84 ? -6.459 18.314 8.038 1.00 66.75 84 ILE A CA 1
ATOM 684 C C . ILE A 1 84 ? -7.352 19.548 7.919 1.00 66.75 84 ILE A C 1
ATOM 686 O O . ILE A 1 84 ? -7.201 20.331 6.982 1.00 66.75 84 ILE A O 1
ATOM 690 N N . GLN A 1 85 ? -8.253 19.764 8.878 1.00 68.62 85 GLN A N 1
ATOM 691 C CA . GLN A 1 85 ? -9.194 20.883 8.871 1.00 68.62 85 GLN A CA 1
ATOM 692 C C . GLN A 1 85 ? -8.485 22.245 8.767 1.00 68.62 85 GLN A C 1
ATOM 694 O O . GLN A 1 85 ? -8.983 23.130 8.065 1.00 68.62 85 GLN A O 1
ATOM 699 N N . HIS A 1 86 ? -7.280 22.361 9.334 1.00 70.62 86 HIS A N 1
ATOM 700 C CA . HIS A 1 86 ? -6.477 23.588 9.350 1.00 70.62 86 HIS A CA 1
ATOM 701 C C . HIS A 1 86 ? -5.484 23.721 8.183 1.00 70.62 86 HIS A C 1
ATOM 703 O O . HIS A 1 86 ? -4.790 24.730 8.085 1.00 70.62 86 HIS A O 1
ATOM 709 N N . LEU A 1 87 ? -5.400 22.732 7.286 1.00 73.81 87 LEU A N 1
ATOM 710 C CA . LEU A 1 87 ? -4.502 22.779 6.129 1.00 73.81 87 LEU A CA 1
ATOM 711 C C . LEU A 1 87 ? -5.111 23.573 4.959 1.00 73.81 87 LEU A C 1
ATOM 713 O O . LEU A 1 87 ? -6.328 23.575 4.743 1.00 73.81 87 LEU A O 1
ATOM 717 N N . ASN A 1 88 ? -4.250 24.196 4.146 1.00 82.25 88 ASN A N 1
ATOM 718 C CA . ASN A 1 88 ? -4.673 24.830 2.892 1.00 82.25 88 ASN A CA 1
ATOM 719 C C . ASN A 1 88 ? -5.278 23.796 1.933 1.00 82.25 88 ASN A C 1
ATOM 721 O O . ASN A 1 88 ? -4.898 22.624 1.944 1.00 82.25 88 ASN A O 1
ATOM 725 N N . TYR A 1 89 ? -6.171 24.248 1.048 1.00 85.31 89 TYR A N 1
ATOM 726 C CA . TYR A 1 89 ? -6.887 23.389 0.095 1.00 85.31 89 TYR A CA 1
ATOM 727 C C . TYR A 1 89 ? -5.962 22.456 -0.709 1.00 85.31 89 TYR A C 1
ATOM 729 O O . TYR A 1 89 ? -6.255 21.273 -0.867 1.00 85.31 89 TYR A O 1
ATOM 737 N N . PHE A 1 90 ? -4.800 22.953 -1.143 1.00 80.38 90 PHE A N 1
ATOM 738 C CA . PHE A 1 90 ? -3.810 22.149 -1.863 1.00 80.38 90 PHE A CA 1
ATOM 739 C C . PHE A 1 90 ? -3.268 20.972 -1.033 1.00 80.38 90 PHE A C 1
ATOM 741 O O . PHE A 1 90 ? -3.205 19.841 -1.513 1.00 80.38 90 PHE A O 1
ATOM 748 N N . TYR A 1 91 ? -2.934 21.210 0.237 1.00 77.44 91 TYR A N 1
ATOM 749 C CA . TYR A 1 91 ? -2.472 20.153 1.137 1.00 77.44 91 TYR A CA 1
ATOM 750 C C . TYR A 1 91 ? -3.602 19.189 1.512 1.00 77.44 91 TYR A C 1
ATOM 752 O O . TYR A 1 91 ? -3.346 17.996 1.639 1.00 77.44 91 TYR A O 1
ATOM 760 N N . LYS A 1 92 ? -4.853 19.666 1.610 1.00 80.94 92 LYS A N 1
ATOM 761 C CA . LYS A 1 92 ? -6.038 18.804 1.783 1.00 80.94 92 LYS A CA 1
ATOM 762 C C . LYS A 1 92 ? -6.199 17.832 0.613 1.00 80.94 92 LYS A C 1
ATOM 764 O O . LYS A 1 92 ? -6.453 16.651 0.832 1.00 80.94 92 LYS A O 1
ATOM 769 N N . PHE A 1 93 ? -5.997 18.312 -0.613 1.00 82.81 93 PHE A N 1
ATOM 770 C CA . PHE A 1 93 ? -6.021 17.475 -1.811 1.00 82.81 93 PHE A CA 1
ATOM 771 C C . PHE A 1 93 ? -4.897 16.431 -1.804 1.00 82.81 93 PHE A C 1
ATOM 773 O O . PHE A 1 93 ? -5.165 15.242 -1.965 1.00 82.81 93 PHE A O 1
ATOM 780 N N . LEU A 1 94 ? -3.651 16.845 -1.545 1.00 79.75 94 LEU A N 1
ATOM 781 C CA . LEU A 1 94 ? -2.513 15.921 -1.461 1.00 79.75 94 LEU A CA 1
ATOM 782 C C . LEU A 1 94 ? -2.676 14.882 -0.345 1.00 79.75 94 LEU A C 1
ATOM 784 O O . LEU A 1 94 ? -2.291 13.727 -0.517 1.00 79.75 94 LEU A O 1
ATOM 788 N N . ALA A 1 95 ? -3.292 15.263 0.774 1.00 77.69 95 ALA A N 1
ATOM 789 C CA . ALA A 1 95 ? -3.538 14.366 1.895 1.00 77.69 95 ALA A CA 1
ATOM 790 C C . ALA A 1 95 ? -4.469 13.194 1.538 1.00 77.69 95 ALA A C 1
ATOM 792 O O . ALA A 1 95 ? -4.412 12.169 2.212 1.00 77.69 95 ALA A O 1
ATOM 793 N N . ASN A 1 96 ? -5.292 13.296 0.487 1.00 82.31 96 ASN A N 1
ATOM 794 C CA . ASN A 1 96 ? -6.135 12.184 0.024 1.00 82.31 96 ASN A CA 1
ATOM 795 C C . ASN A 1 96 ? -5.341 11.091 -0.717 1.00 82.31 96 ASN A C 1
ATOM 797 O O . ASN A 1 96 ? -5.798 9.954 -0.824 1.00 82.31 96 ASN A O 1
ATOM 801 N N . PHE A 1 97 ? -4.130 11.406 -1.178 1.00 81.44 97 PHE A N 1
ATOM 802 C CA . PHE A 1 97 ? -3.193 10.427 -1.738 1.00 81.44 97 PHE A CA 1
ATOM 803 C C . PHE A 1 97 ? -2.239 9.861 -0.680 1.00 81.44 97 PHE A C 1
ATOM 805 O O . PHE A 1 97 ? -1.318 9.119 -1.012 1.00 81.44 97 PHE A O 1
ATOM 812 N N . SER A 1 98 ? -2.419 10.233 0.594 1.00 80.25 98 SER A N 1
ATOM 813 C CA . SER A 1 98 ? -1.630 9.698 1.698 1.00 80.25 98 SER A CA 1
ATOM 814 C C . SER A 1 98 ? -2.336 8.485 2.305 1.00 80.25 98 SER A C 1
ATOM 816 O O . SER A 1 98 ? -3.260 8.645 3.104 1.00 80.25 98 SER A O 1
ATOM 818 N N . PRO A 1 99 ? -1.902 7.258 1.989 1.00 79.12 99 PRO A N 1
ATOM 819 C CA . PRO A 1 99 ? -2.439 6.065 2.634 1.00 79.12 99 PRO A CA 1
ATOM 820 C C . PRO A 1 99 ? -2.204 6.035 4.147 1.00 79.12 99 PRO A C 1
ATOM 822 O O . PRO A 1 99 ? -3.030 5.523 4.896 1.00 79.12 99 PRO A O 1
ATOM 825 N N . LEU A 1 100 ? -1.096 6.620 4.607 1.00 76.12 100 LEU A N 1
ATOM 826 C CA . LEU A 1 100 ? -0.756 6.687 6.025 1.00 76.12 100 LEU A CA 1
ATOM 827 C C . LEU A 1 100 ? -1.781 7.459 6.851 1.00 76.12 100 LEU A C 1
ATOM 829 O O . LEU A 1 100 ? -2.039 7.092 7.993 1.00 76.12 100 LEU A O 1
ATOM 833 N N . ARG A 1 101 ? -2.371 8.506 6.268 1.00 80.88 101 ARG A N 1
ATOM 834 C CA . ARG A 1 101 ? -3.431 9.285 6.906 1.00 80.88 101 ARG A CA 1
ATOM 835 C C . ARG A 1 101 ? -4.635 8.399 7.209 1.00 80.88 101 ARG A C 1
ATOM 837 O O . ARG A 1 101 ? -5.027 8.282 8.363 1.00 80.88 101 ARG A O 1
ATOM 844 N N . PHE A 1 102 ? -5.189 7.760 6.179 1.00 84.50 102 PHE A N 1
ATOM 845 C CA . PHE A 1 102 ? -6.376 6.916 6.329 1.00 84.50 102 PHE A CA 1
ATOM 846 C C . PHE A 1 102 ? -6.098 5.693 7.194 1.00 84.50 102 PHE A C 1
ATOM 848 O O . PHE A 1 102 ? -6.978 5.265 7.931 1.00 84.50 102 PHE A O 1
ATOM 855 N N . GLY A 1 103 ? -4.865 5.183 7.153 1.00 82.25 103 GLY A N 1
ATOM 856 C CA . GLY A 1 103 ? -4.386 4.170 8.078 1.00 82.25 103 GLY A CA 1
ATOM 857 C C . GLY A 1 103 ? -4.423 4.643 9.533 1.00 82.25 103 GLY A C 1
ATOM 858 O O . GLY A 1 103 ? -5.069 4.053 10.389 1.00 82.25 103 GLY A O 1
ATOM 859 N N . PHE A 1 104 ? -3.767 5.752 9.845 1.00 79.31 104 PHE A N 1
ATOM 860 C CA . PHE A 1 104 ? -3.737 6.239 11.219 1.00 79.31 104 PHE A CA 1
ATOM 861 C C . PHE A 1 104 ? -5.134 6.610 11.746 1.00 79.31 104 PHE A C 1
ATOM 863 O O . PHE A 1 104 ? -5.512 6.188 12.836 1.00 79.31 104 PHE A O 1
ATOM 870 N N . GLU A 1 105 ? -5.933 7.329 10.953 1.00 82.94 105 GLU A N 1
ATOM 871 C CA . GLU A 1 105 ? -7.305 7.707 11.314 1.00 82.94 105 GLU A CA 1
ATOM 872 C C . GLU A 1 105 ? -8.212 6.482 11.508 1.00 82.94 105 GLU A C 1
ATOM 874 O O . GLU A 1 105 ? -8.989 6.439 12.460 1.00 82.94 105 GLU A O 1
ATOM 879 N N . GLY A 1 106 ? -8.088 5.453 10.665 1.00 85.31 106 GLY A N 1
ATOM 880 C CA . GLY A 1 106 ? -8.881 4.237 10.820 1.00 85.31 106 GLY A CA 1
ATOM 881 C C . GLY A 1 106 ? -8.442 3.358 11.999 1.00 85.31 106 GLY A C 1
ATOM 882 O O . GLY A 1 106 ? -9.306 2.770 12.644 1.00 85.31 106 GLY A O 1
ATOM 883 N N . LEU A 1 107 ? -7.151 3.326 12.366 1.00 81.50 107 LEU A N 1
ATOM 884 C CA . LEU A 1 107 ? -6.694 2.696 13.619 1.00 81.50 107 LEU A CA 1
ATOM 885 C C . LEU A 1 107 ? -7.258 3.422 14.844 1.00 81.50 107 LEU A C 1
ATOM 887 O O . LEU A 1 107 ? -7.753 2.774 15.767 1.00 81.50 107 LEU A O 1
ATOM 891 N N . LEU A 1 108 ? -7.225 4.760 14.839 1.00 81.06 108 LEU A N 1
ATOM 892 C CA . LEU A 1 108 ? -7.826 5.569 15.900 1.00 81.06 108 LEU A CA 1
ATOM 893 C C . LEU A 1 108 ? -9.326 5.296 16.027 1.00 81.06 108 LEU A C 1
ATOM 895 O O . LEU A 1 108 ? -9.820 5.139 17.140 1.00 81.06 108 LEU A O 1
ATOM 899 N N . LEU A 1 109 ? -10.043 5.194 14.907 1.00 84.12 109 LEU A N 1
ATOM 900 C CA . LEU A 1 109 ? -11.456 4.821 14.897 1.00 84.12 109 LEU A CA 1
ATOM 901 C C . LEU A 1 109 ? -11.693 3.411 15.434 1.00 84.12 109 LEU A C 1
ATOM 903 O O . LEU A 1 109 ? -12.623 3.202 16.208 1.00 84.12 109 LEU A O 1
ATOM 907 N N . LEU A 1 110 ? -10.840 2.449 15.087 1.00 83.00 110 LEU A N 1
ATOM 908 C CA . LEU A 1 110 ? -10.976 1.086 15.590 1.00 83.00 110 LEU A CA 1
ATOM 909 C C . LEU A 1 110 ? -10.798 1.010 17.106 1.00 83.00 110 LEU A C 1
ATOM 911 O O . LEU A 1 110 ? -11.516 0.271 17.782 1.00 83.00 110 LEU A O 1
ATOM 915 N N . GLN A 1 111 ? -9.840 1.772 17.631 1.00 78.38 111 GLN A N 1
ATOM 916 C CA . GLN A 1 111 ? -9.468 1.755 19.039 1.00 78.38 111 GLN A CA 1
ATOM 917 C C . GLN A 1 111 ? -10.363 2.643 19.907 1.00 78.38 111 GLN A C 1
ATOM 919 O O . GLN A 1 111 ? -10.615 2.309 21.064 1.00 78.38 111 GLN A O 1
ATOM 924 N N . TYR A 1 112 ? -10.849 3.759 19.371 1.00 78.44 112 TYR A N 1
ATOM 925 C CA . TYR A 1 112 ? -11.523 4.789 20.156 1.00 78.44 112 TYR A CA 1
ATOM 926 C C . TYR A 1 112 ? -12.934 5.150 19.667 1.00 78.44 112 TYR A C 1
ATOM 928 O O . TYR A 1 112 ? -13.648 5.832 20.396 1.00 78.44 112 TYR A O 1
ATOM 936 N N . GLY A 1 113 ? -13.346 4.717 18.473 1.00 79.69 113 GLY A N 1
ATOM 937 C CA . GLY A 1 113 ? -14.677 4.971 17.899 1.00 79.69 113 GLY A CA 1
ATOM 938 C C . GLY A 1 113 ? -15.669 3.824 18.124 1.00 79.69 113 GLY A C 1
ATOM 939 O O . GLY A 1 113 ? -15.411 2.925 18.924 1.00 79.69 113 GLY A O 1
ATOM 940 N N . PHE A 1 114 ? -16.779 3.835 17.381 1.00 79.38 114 PHE A N 1
ATOM 941 C CA . PHE A 1 114 ? -17.898 2.880 17.412 1.00 79.38 114 PHE A CA 1
ATOM 942 C C . PHE A 1 114 ? -18.719 2.916 18.703 1.00 79.38 114 PHE A C 1
ATOM 944 O O . PHE A 1 114 ? -18.776 1.918 19.426 1.00 79.38 114 PHE A O 1
ATOM 951 N N . ASN A 1 115 ? -19.353 4.057 18.996 1.00 74.81 115 ASN A N 1
ATOM 952 C CA . ASN A 1 115 ? -20.255 4.228 20.151 1.00 74.81 115 ASN A CA 1
ATOM 953 C C . ASN A 1 115 ? -19.638 3.809 21.505 1.00 74.81 115 ASN A C 1
ATOM 955 O O . ASN A 1 115 ? -20.343 3.436 22.440 1.00 74.81 115 ASN A O 1
ATOM 959 N N . ARG A 1 116 ? -18.303 3.864 21.623 1.00 73.62 116 ARG A N 1
ATOM 960 C CA . ARG A 1 116 ? -17.580 3.556 22.870 1.00 73.62 116 ARG A CA 1
ATOM 961 C C . ARG A 1 116 ? -17.805 4.605 23.957 1.00 73.62 116 ARG A C 1
ATOM 963 O O . ARG A 1 116 ? -17.670 4.287 25.133 1.00 73.62 116 ARG A O 1
ATOM 970 N N . CYS A 1 117 ? -18.131 5.838 23.573 1.00 73.19 117 CYS A N 1
ATOM 971 C CA . CYS A 1 117 ? -18.576 6.868 24.503 1.00 73.19 117 CYS A CA 1
ATOM 972 C C . CYS A 1 117 ? -20.092 6.784 24.661 1.00 73.19 117 CYS A C 1
ATOM 974 O O . CYS A 1 117 ? -20.822 6.798 23.669 1.00 73.19 117 CYS A O 1
ATOM 976 N N . HIS A 1 118 ? -20.575 6.749 25.902 1.00 71.00 118 HIS A N 1
ATOM 977 C CA . HIS A 1 118 ? -22.009 6.778 26.153 1.00 71.00 118 HIS A CA 1
ATOM 978 C C . HIS A 1 118 ? -22.549 8.191 25.917 1.00 71.00 118 HIS A C 1
ATOM 980 O O . HIS A 1 118 ? -22.308 9.109 26.709 1.00 71.00 118 HIS A O 1
ATOM 986 N N . SER A 1 119 ? -23.332 8.359 24.849 1.00 67.44 119 SER A N 1
ATOM 987 C CA . SER A 1 119 ? -24.007 9.625 24.531 1.00 67.44 119 SER A CA 1
ATOM 988 C C . SER A 1 119 ? -24.896 10.109 25.684 1.00 67.44 119 SER A C 1
ATOM 990 O O . SER A 1 119 ? -24.984 11.311 25.931 1.00 67.44 119 SER A O 1
ATOM 992 N N . ASP A 1 120 ? -25.455 9.177 26.462 1.00 71.31 120 ASP A N 1
ATOM 993 C CA . ASP A 1 120 ? -26.299 9.444 27.634 1.00 71.31 120 ASP A CA 1
ATOM 994 C C . ASP A 1 120 ? -25.571 10.198 28.760 1.00 71.31 120 ASP A C 1
ATOM 996 O O . ASP A 1 120 ? -26.201 10.880 29.568 1.00 71.31 120 ASP A O 1
ATOM 1000 N N . ARG A 1 121 ? -24.235 10.104 28.820 1.00 72.56 121 ARG A N 1
ATOM 1001 C CA . ARG A 1 121 ? -23.397 10.740 29.851 1.00 72.56 121 ARG A CA 1
ATOM 1002 C C . ARG A 1 121 ? -22.617 11.955 29.346 1.00 72.56 121 ARG A C 1
ATOM 1004 O O . ARG A 1 121 ? -21.833 12.518 30.105 1.00 72.56 121 ARG A O 1
ATOM 1011 N N . LYS A 1 122 ? -22.845 12.388 28.096 1.00 72.06 122 LYS A N 1
ATOM 1012 C CA . LYS A 1 122 ? -22.074 13.456 27.421 1.00 72.06 122 LYS A CA 1
ATOM 1013 C C . LYS A 1 122 ? -20.559 13.193 27.427 1.00 72.06 122 LYS A C 1
ATOM 1015 O O . LYS A 1 122 ? -19.761 14.123 27.531 1.00 72.06 122 LYS A O 1
ATOM 1020 N N . GLU A 1 123 ? -20.161 11.929 27.337 1.00 74.44 123 GLU A N 1
ATOM 1021 C CA . GLU A 1 123 ? -18.753 11.551 27.251 1.00 74.44 123 GLU A CA 1
ATOM 1022 C C . GLU A 1 123 ? -18.236 11.823 25.833 1.00 74.44 123 GLU A C 1
ATOM 1024 O O . GLU A 1 123 ? -18.890 11.478 24.849 1.00 74.44 123 GLU A O 1
ATOM 1029 N N . ILE A 1 124 ? -17.065 12.458 25.727 1.00 75.44 124 ILE A N 1
ATOM 1030 C CA . ILE A 1 124 ? -16.405 12.734 24.448 1.00 75.44 124 ILE A CA 1
ATOM 1031 C C . ILE A 1 124 ? -15.032 12.076 24.402 1.00 75.44 124 ILE A C 1
ATOM 1033 O O . ILE A 1 124 ? -14.244 12.159 25.346 1.00 75.44 124 ILE A O 1
ATOM 1037 N N . GLN A 1 125 ? -14.705 11.475 23.263 1.00 76.94 125 GLN A N 1
ATOM 1038 C CA . GLN A 1 125 ? -13.366 10.965 23.024 1.00 76.94 125 GLN A CA 1
ATOM 1039 C C . GLN A 1 125 ? -12.450 12.112 22.576 1.00 76.94 125 GLN A C 1
ATOM 1041 O O . GLN A 1 125 ? -12.472 12.526 21.417 1.00 76.94 125 GLN A O 1
ATOM 1046 N N . ILE A 1 126 ? -11.608 12.606 23.489 1.00 77.38 126 ILE A N 1
ATOM 1047 C CA . ILE A 1 126 ? -10.727 13.769 23.259 1.00 77.38 126 ILE A CA 1
ATOM 1048 C C . ILE A 1 126 ? -9.835 13.583 22.022 1.00 77.38 126 ILE A C 1
ATOM 1050 O O . ILE A 1 126 ? -9.666 14.516 21.241 1.00 77.38 126 ILE A O 1
ATOM 1054 N N . ILE A 1 127 ? -9.305 12.373 21.813 1.00 78.88 127 ILE A N 1
ATOM 1055 C CA . ILE A 1 127 ? -8.417 12.068 20.681 1.00 78.88 127 ILE A CA 1
ATOM 1056 C C . ILE A 1 127 ? -9.165 12.223 19.350 1.00 78.88 127 ILE A C 1
ATOM 1058 O O . ILE A 1 127 ? -8.715 12.964 18.483 1.00 78.88 127 ILE A O 1
ATOM 1062 N N . LEU A 1 128 ? -10.333 11.590 19.191 1.00 78.31 128 LEU A N 1
ATOM 1063 C CA . LEU A 1 128 ? -11.131 11.697 17.960 1.00 78.31 128 LEU A CA 1
ATOM 1064 C C . LEU A 1 128 ? -11.611 13.134 17.711 1.00 78.31 128 LEU A C 1
ATOM 1066 O O . LEU A 1 128 ? -11.572 13.611 16.576 1.00 78.31 128 LEU A O 1
ATOM 1070 N N . HIS A 1 129 ? -11.974 13.852 18.778 1.00 79.62 129 HIS A N 1
ATO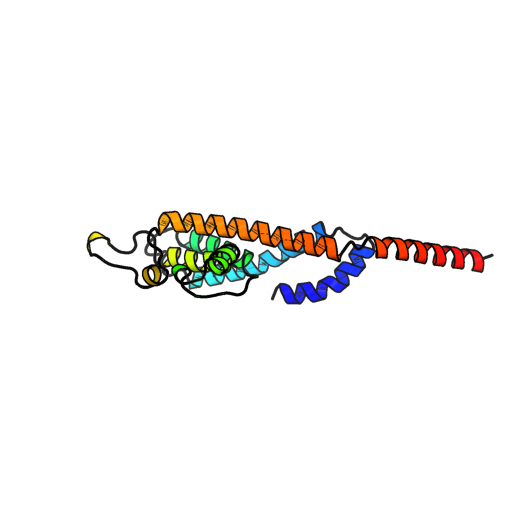M 1071 C CA . HIS A 1 129 ? -12.367 15.257 18.707 1.00 79.62 129 HIS A CA 1
ATOM 1072 C C . HIS A 1 129 ? -11.213 16.162 18.240 1.00 79.62 129 HIS A C 1
ATOM 1074 O O . HIS A 1 129 ? -11.424 17.056 17.425 1.00 79.62 129 HIS A O 1
ATOM 1080 N N . GLN A 1 130 ? -9.978 15.911 18.686 1.00 78.19 130 GLN A N 1
ATOM 1081 C CA . GLN A 1 130 ? -8.792 16.656 18.243 1.00 78.19 130 GLN A CA 1
ATOM 1082 C C . GLN A 1 130 ? -8.483 16.448 16.750 1.00 78.19 130 GLN A C 1
ATOM 1084 O O . GLN A 1 130 ? -7.998 17.365 16.087 1.00 78.19 130 GLN A O 1
ATOM 1089 N N . PHE A 1 131 ? -8.790 15.267 16.208 1.00 75.75 131 PHE A N 1
ATOM 1090 C CA . PHE A 1 131 ? -8.699 14.986 14.771 1.00 75.75 131 PHE A CA 1
ATOM 1091 C C . PHE A 1 131 ? -9.924 15.473 13.976 1.00 75.75 131 PHE A C 1
ATOM 1093 O O . PHE A 1 131 ? -9.902 15.449 12.745 1.00 75.75 131 PHE A O 1
ATOM 1100 N N . GLY A 1 132 ? -10.963 15.966 14.656 1.00 75.88 132 GLY A N 1
ATOM 1101 C CA . GLY A 1 132 ? -12.169 16.507 14.034 1.00 75.88 132 GLY A CA 1
ATOM 1102 C C . GLY A 1 132 ? -13.059 15.445 13.385 1.00 75.88 132 GLY A C 1
ATOM 1103 O O . GLY A 1 132 ? -13.758 15.745 12.416 1.00 75.88 132 GLY A O 1
ATOM 1104 N N . ILE A 1 133 ? -13.013 14.208 13.885 1.00 79.00 133 ILE A N 1
ATOM 1105 C CA . ILE A 1 133 ? -13.811 13.086 13.385 1.00 79.00 133 ILE A CA 1
ATOM 1106 C C . ILE A 1 133 ? -15.105 13.020 14.204 1.00 79.00 133 ILE A C 1
ATOM 1108 O O . ILE A 1 133 ? -15.067 12.709 15.391 1.00 79.00 133 ILE A O 1
ATOM 1112 N N . VAL A 1 134 ? -16.234 13.359 13.571 1.00 72.44 134 VAL A N 1
ATOM 1113 C CA . VAL A 1 134 ? -17.559 13.431 14.224 1.00 72.44 134 VAL A CA 1
ATOM 1114 C C . VAL A 1 134 ? -18.429 12.209 13.900 1.00 72.44 134 VAL A C 1
ATOM 1116 O O . VAL A 1 134 ? -19.064 11.673 14.799 1.00 72.44 134 VAL A O 1
ATOM 1119 N N . ASN A 1 135 ? -18.416 11.739 12.646 1.00 75.44 135 ASN A N 1
ATOM 1120 C CA . ASN A 1 135 ? -19.171 10.562 12.194 1.00 75.44 135 ASN A CA 1
ATOM 1121 C C . ASN A 1 135 ? -18.237 9.350 12.097 1.00 75.44 135 ASN A C 1
ATOM 1123 O O . ASN A 1 135 ? -17.679 9.074 11.037 1.00 75.44 135 ASN A O 1
ATOM 1127 N N . ASP A 1 136 ? -18.026 8.655 13.206 1.00 78.88 136 ASP A N 1
ATOM 1128 C CA . ASP A 1 136 ? -17.041 7.581 13.336 1.00 78.88 136 ASP A CA 1
ATOM 1129 C C . ASP A 1 136 ? -17.320 6.357 12.442 1.00 78.88 136 ASP A C 1
ATOM 1131 O O . ASP A 1 136 ? -16.404 5.875 11.772 1.00 78.88 136 ASP A O 1
ATOM 1135 N N . GLU A 1 137 ? -18.566 5.884 12.364 1.00 81.06 137 GLU A N 1
ATOM 1136 C CA . GLU A 1 137 ? -18.915 4.673 11.601 1.00 81.06 137 GLU A CA 1
ATOM 1137 C C . GLU A 1 137 ? -18.815 4.856 10.077 1.00 81.06 137 GLU A C 1
ATOM 1139 O O . GLU A 1 137 ? -18.183 4.057 9.387 1.00 81.06 137 GLU A O 1
ATOM 1144 N N . GLU A 1 138 ? -19.407 5.917 9.526 1.00 85.94 138 GLU A N 1
ATOM 1145 C CA . GLU A 1 138 ? -19.377 6.189 8.080 1.00 85.94 138 GLU A CA 1
ATOM 1146 C C . GLU A 1 138 ? -17.961 6.555 7.606 1.00 85.94 138 GLU A C 1
ATOM 1148 O O . GLU A 1 138 ? -17.492 6.118 6.544 1.00 85.94 138 GLU A O 1
ATOM 1153 N N . TYR A 1 139 ? -17.235 7.322 8.426 1.00 86.25 139 TYR A N 1
ATOM 1154 C CA . TYR A 1 139 ? -15.863 7.707 8.119 1.00 86.25 139 TYR A CA 1
ATOM 1155 C C . TYR A 1 139 ? -14.930 6.493 8.108 1.00 86.25 139 TYR A C 1
ATOM 1157 O O . TYR A 1 139 ? -14.039 6.424 7.263 1.00 86.25 139 TYR A O 1
ATOM 1165 N N . PHE A 1 140 ? -15.182 5.481 8.944 1.00 87.19 140 PHE A N 1
ATOM 1166 C CA . PHE A 1 140 ? -14.413 4.238 8.929 1.00 87.19 140 PHE A CA 1
ATOM 1167 C C . PHE A 1 140 ? -14.447 3.528 7.566 1.00 87.19 140 PHE A C 1
ATOM 1169 O O . PHE A 1 140 ? -13.398 3.165 7.026 1.00 87.19 140 PHE A O 1
ATOM 1176 N N . TYR A 1 141 ? -15.629 3.377 6.960 1.00 88.44 141 TYR A N 1
ATOM 1177 C CA . TYR A 1 141 ? -15.745 2.773 5.626 1.00 88.44 141 TYR A CA 1
ATOM 1178 C C . TYR A 1 141 ? -15.089 3.638 4.548 1.00 88.44 141 TYR A C 1
ATOM 1180 O O . TYR A 1 141 ? -14.459 3.115 3.624 1.00 88.44 141 TYR A O 1
ATOM 1188 N N . THR A 1 142 ? -15.162 4.961 4.701 1.00 88.50 142 THR A N 1
ATOM 1189 C CA . THR A 1 142 ? -14.458 5.909 3.829 1.00 88.50 142 THR A CA 1
ATOM 1190 C C . THR A 1 142 ? -12.940 5.711 3.910 1.00 88.50 142 THR A C 1
ATOM 1192 O O . THR A 1 142 ? -12.275 5.673 2.873 1.00 88.50 142 THR A O 1
ATOM 1195 N N . CYS A 1 143 ? -12.382 5.505 5.109 1.00 87.81 143 CYS A N 1
ATOM 1196 C CA . CYS A 1 143 ? -10.963 5.197 5.303 1.00 87.81 143 CYS A CA 1
ATOM 1197 C C . CYS A 1 143 ? -10.559 3.893 4.602 1.00 87.81 143 CYS A C 1
ATOM 1199 O O . CYS A 1 143 ? -9.535 3.868 3.917 1.00 87.81 143 CYS A O 1
ATOM 1201 N N . ILE A 1 144 ? -11.366 2.831 4.713 1.00 88.69 144 ILE A N 1
ATOM 1202 C CA . ILE A 1 144 ? -11.110 1.557 4.018 1.00 88.69 144 ILE A CA 1
ATOM 1203 C C . ILE A 1 144 ? -11.098 1.765 2.500 1.00 88.69 144 ILE A C 1
ATOM 1205 O O . ILE A 1 144 ? -10.164 1.330 1.824 1.00 88.69 144 ILE A O 1
ATOM 1209 N N . LEU A 1 145 ? -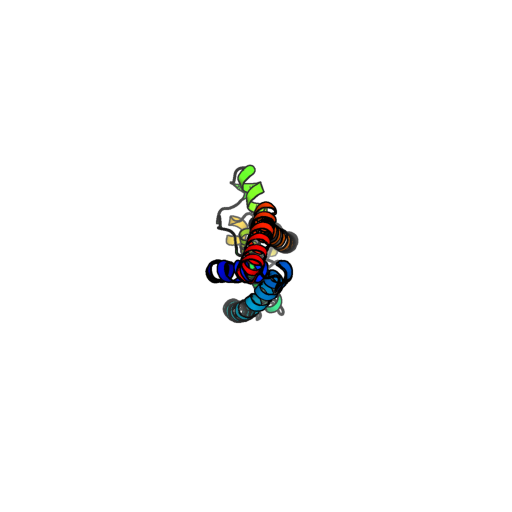12.100 2.457 1.957 1.00 90.88 145 LEU A N 1
ATOM 1210 C CA . LEU A 1 145 ? -12.207 2.699 0.519 1.00 90.88 145 LEU A CA 1
ATOM 1211 C C . LEU A 1 145 ? -11.025 3.526 -0.004 1.00 90.88 145 LEU A C 1
ATOM 1213 O O . LEU A 1 145 ? -10.427 3.179 -1.024 1.00 90.88 145 LEU A O 1
ATOM 1217 N N . MET A 1 146 ? -10.635 4.574 0.724 1.00 88.88 146 MET A N 1
ATOM 1218 C CA . MET A 1 146 ? -9.478 5.406 0.387 1.00 88.88 146 MET A CA 1
ATOM 1219 C C . MET A 1 146 ? -8.158 4.634 0.481 1.00 88.88 146 MET A C 1
ATOM 1221 O O . MET A 1 146 ? -7.272 4.848 -0.348 1.00 88.88 146 MET A O 1
ATOM 1225 N N . LEU A 1 147 ? -8.012 3.706 1.432 1.00 87.25 147 LEU A N 1
ATOM 1226 C CA . LEU A 1 147 ? -6.851 2.814 1.510 1.00 87.25 147 LEU A CA 1
ATOM 1227 C C . LEU A 1 147 ? -6.775 1.883 0.298 1.00 87.25 147 LEU A C 1
ATOM 1229 O O . LEU A 1 147 ? -5.723 1.798 -0.335 1.00 87.25 147 LEU A O 1
ATOM 1233 N N . VAL A 1 148 ? -7.883 1.235 -0.073 1.00 89.62 148 VAL A N 1
ATOM 1234 C CA . VAL A 1 148 ? -7.946 0.355 -1.253 1.00 89.62 148 VAL A CA 1
ATOM 1235 C C . VAL A 1 148 ? -7.611 1.128 -2.529 1.00 89.62 148 VAL A C 1
ATOM 1237 O O . VAL A 1 148 ? -6.778 0.680 -3.320 1.00 89.62 148 VAL A O 1
ATOM 1240 N N . PHE A 1 149 ? -8.190 2.319 -2.703 1.00 90.62 149 PHE A N 1
ATOM 1241 C CA . PHE A 1 149 ? -7.874 3.202 -3.825 1.00 90.62 149 PHE A CA 1
ATOM 1242 C C . PHE A 1 149 ? -6.379 3.546 -3.873 1.00 90.62 149 PHE A C 1
ATOM 1244 O O . PHE A 1 149 ? -5.739 3.389 -4.914 1.00 90.62 149 PHE A O 1
ATOM 1251 N N . ASN A 1 150 ? -5.801 3.960 -2.742 1.00 87.06 150 ASN A N 1
ATOM 1252 C CA . ASN A 1 150 ? -4.387 4.312 -2.661 1.00 87.06 150 ASN A CA 1
ATOM 1253 C C . ASN A 1 150 ? -3.472 3.121 -2.972 1.00 87.06 150 ASN A C 1
ATOM 1255 O O . ASN A 1 150 ? -2.473 3.307 -3.667 1.00 87.06 150 ASN A O 1
ATOM 1259 N N . ILE A 1 151 ? -3.812 1.906 -2.529 1.00 85.19 151 ILE A N 1
ATOM 1260 C CA . ILE A 1 151 ? -3.062 0.689 -2.870 1.00 85.19 151 ILE A CA 1
ATOM 1261 C C . ILE A 1 151 ? -3.049 0.494 -4.389 1.00 85.19 151 ILE A C 1
ATOM 1263 O O . ILE A 1 151 ? -1.975 0.370 -4.975 1.00 85.19 151 ILE A O 1
ATOM 1267 N N . ILE A 1 152 ? -4.212 0.517 -5.045 1.00 87.88 152 ILE A N 1
ATOM 1268 C CA . ILE A 1 152 ? -4.310 0.328 -6.501 1.00 87.88 152 ILE A CA 1
ATOM 1269 C C . ILE A 1 152 ? -3.521 1.415 -7.241 1.00 87.88 152 ILE A C 1
ATOM 1271 O O . ILE A 1 152 ? -2.733 1.110 -8.137 1.00 87.88 152 ILE A O 1
ATOM 1275 N N . PHE A 1 153 ? -3.680 2.673 -6.828 1.00 87.44 153 PHE A N 1
ATOM 1276 C CA . PHE A 1 153 ? -3.020 3.822 -7.438 1.00 87.44 153 PHE A CA 1
ATOM 1277 C C . PHE A 1 153 ? -1.489 3.733 -7.363 1.00 87.44 153 PHE A C 1
ATOM 1279 O O . PHE A 1 153 ? -0.810 3.845 -8.385 1.00 87.44 153 PHE A O 1
ATOM 1286 N N . HIS A 1 154 ? -0.931 3.463 -6.180 1.00 82.69 154 HIS A N 1
ATOM 1287 C CA . HIS A 1 154 ? 0.520 3.360 -6.010 1.00 82.69 154 HIS A CA 1
ATOM 1288 C C . HIS A 1 154 ? 1.089 2.144 -6.753 1.00 82.69 154 HIS A C 1
ATOM 1290 O O . HIS A 1 154 ? 2.125 2.259 -7.407 1.00 82.69 154 HIS A O 1
ATOM 1296 N N . ARG A 1 155 ? 0.391 0.998 -6.739 1.00 82.69 155 ARG A N 1
ATOM 1297 C CA . ARG A 1 155 ? 0.797 -0.205 -7.488 1.00 82.69 155 ARG A CA 1
ATOM 1298 C C . ARG A 1 155 ? 0.825 0.050 -8.993 1.00 82.69 155 ARG A C 1
ATOM 1300 O O . ARG A 1 155 ? 1.777 -0.354 -9.664 1.00 82.69 155 ARG A O 1
ATOM 1307 N N . PHE A 1 156 ? -0.161 0.780 -9.507 1.00 86.94 156 PHE A N 1
ATOM 1308 C CA . PHE A 1 156 ? -0.200 1.194 -10.903 1.00 86.94 156 PHE A CA 1
ATOM 1309 C C . PHE A 1 156 ? 0.968 2.125 -11.256 1.00 86.94 156 PHE A C 1
ATOM 1311 O O . PHE A 1 156 ? 1.680 1.863 -12.225 1.00 86.94 156 PHE A O 1
ATOM 1318 N N . ILE A 1 157 ? 1.245 3.149 -10.439 1.00 86.19 157 ILE A N 1
ATOM 1319 C CA . ILE A 1 157 ? 2.385 4.059 -10.650 1.00 86.19 157 ILE A CA 1
ATOM 1320 C C . ILE A 1 157 ? 3.709 3.297 -10.656 1.00 86.19 157 ILE A C 1
ATOM 1322 O O . ILE A 1 157 ? 4.511 3.480 -11.572 1.00 86.19 157 ILE A O 1
ATOM 1326 N N . THR A 1 158 ? 3.953 2.425 -9.672 1.00 81.88 158 THR A N 1
ATOM 1327 C CA . THR A 1 158 ? 5.191 1.635 -9.617 1.00 81.88 158 THR A CA 1
ATOM 1328 C C . THR A 1 158 ? 5.355 0.783 -10.871 1.00 81.88 158 THR A C 1
ATOM 1330 O O . THR A 1 158 ? 6.443 0.746 -11.448 1.00 81.88 158 THR A O 1
ATOM 1333 N N . PHE A 1 159 ? 4.280 0.140 -11.329 1.00 83.75 159 PHE A N 1
ATOM 1334 C CA . PHE A 1 159 ? 4.302 -0.656 -12.550 1.00 83.75 159 PHE A CA 1
ATOM 1335 C C . PHE A 1 159 ? 4.617 0.194 -13.791 1.00 83.75 159 PHE A C 1
ATOM 1337 O O . PHE A 1 159 ? 5.484 -0.184 -14.581 1.00 83.75 159 PHE A O 1
ATOM 1344 N N . LEU A 1 160 ? 3.992 1.368 -13.943 1.00 85.56 160 LEU A N 1
ATOM 1345 C CA . LEU A 1 160 ? 4.280 2.289 -15.049 1.00 85.56 160 LEU A CA 1
ATOM 1346 C C . LEU A 1 160 ? 5.736 2.763 -15.039 1.00 85.56 160 LEU A C 1
ATOM 1348 O O . LEU A 1 160 ? 6.413 2.702 -16.066 1.00 85.56 160 LEU A O 1
ATOM 1352 N N . VAL A 1 161 ? 6.236 3.207 -13.884 1.00 85.38 161 VAL A N 1
ATOM 1353 C CA . VAL A 1 161 ? 7.623 3.672 -13.731 1.00 85.38 161 VAL A CA 1
ATOM 1354 C C . VAL A 1 161 ? 8.602 2.556 -14.091 1.00 85.38 161 VAL A C 1
ATOM 1356 O O . VAL A 1 161 ? 9.577 2.793 -14.809 1.00 85.38 161 VAL A O 1
ATOM 1359 N N . LEU A 1 162 ? 8.329 1.325 -13.651 1.00 82.50 162 LEU A N 1
ATOM 1360 C CA . LEU A 1 162 ? 9.145 0.164 -13.983 1.00 82.50 162 LEU A CA 1
ATOM 1361 C C . LEU A 1 162 ? 9.115 -0.129 -15.491 1.00 82.50 162 LEU A C 1
ATOM 1363 O O . LEU A 1 162 ? 10.169 -0.310 -16.097 1.00 82.50 162 LEU A O 1
ATOM 1367 N N . MET A 1 163 ? 7.942 -0.102 -16.125 1.00 81.38 163 MET A N 1
ATOM 1368 C CA . MET A 1 163 ? 7.795 -0.304 -17.571 1.00 81.38 163 MET A CA 1
A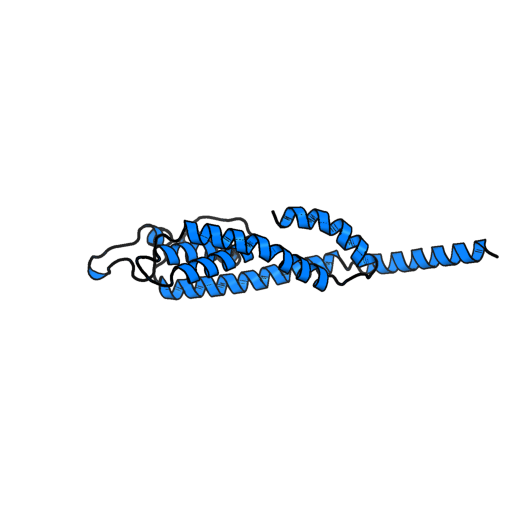TOM 1369 C C . MET A 1 163 ? 8.570 0.735 -18.389 1.00 81.38 163 MET A C 1
ATOM 1371 O O . MET A 1 163 ? 9.306 0.370 -19.309 1.00 81.38 163 MET A O 1
ATOM 1375 N N . ILE A 1 164 ? 8.467 2.014 -18.021 1.00 82.44 164 ILE A N 1
ATOM 1376 C CA . ILE A 1 164 ? 9.185 3.113 -18.681 1.00 82.44 164 ILE A CA 1
ATOM 1377 C C . ILE A 1 164 ? 10.699 2.926 -18.532 1.00 82.44 164 ILE A C 1
ATOM 1379 O O . ILE A 1 164 ? 11.443 3.031 -19.509 1.00 82.44 164 ILE A O 1
ATOM 1383 N N . LYS A 1 165 ? 11.172 2.603 -17.322 1.00 79.06 165 LYS A N 1
ATOM 1384 C CA . LYS A 1 165 ? 12.606 2.461 -17.033 1.00 79.06 165 LYS A CA 1
ATOM 1385 C C . LYS A 1 165 ? 13.226 1.232 -17.707 1.00 79.06 165 LYS A C 1
ATOM 1387 O O . LYS A 1 165 ? 14.383 1.286 -18.127 1.00 79.06 165 LYS A O 1
ATOM 1392 N N . MET A 1 166 ? 12.481 0.132 -17.813 1.00 69.75 166 MET A N 1
ATOM 1393 C CA . MET A 1 166 ? 12.981 -1.148 -18.333 1.00 69.75 166 MET A CA 1
ATOM 1394 C C . MET A 1 166 ? 12.865 -1.288 -19.854 1.00 69.75 166 MET A C 1
ATOM 1396 O O . MET A 1 166 ? 13.565 -2.113 -20.447 1.00 69.75 166 MET A O 1
ATOM 1400 N N . ASN A 1 167 ? 12.038 -0.473 -20.518 1.00 69.50 167 ASN A N 1
ATOM 1401 C CA . ASN A 1 167 ? 11.846 -0.536 -21.968 1.00 69.50 167 ASN A CA 1
ATOM 1402 C C . ASN A 1 167 ? 12.276 0.732 -22.746 1.00 69.50 167 ASN A C 1
ATOM 1404 O O . ASN A 1 167 ? 11.482 1.283 -23.510 1.00 69.50 167 ASN A O 1
ATOM 1408 N N . PRO A 1 168 ? 13.538 1.199 -22.647 1.00 68.19 168 PRO A N 1
ATOM 1409 C CA . PRO A 1 168 ? 14.033 2.237 -23.544 1.00 68.19 168 PRO A CA 1
ATOM 1410 C C . PRO A 1 168 ? 14.235 1.663 -24.958 1.00 68.19 168 PRO A C 1
ATOM 1412 O O . PRO A 1 168 ? 15.238 0.998 -25.238 1.00 68.19 168 PRO A O 1
ATOM 1415 N N . TYR A 1 169 ? 13.291 1.948 -25.862 1.00 62.28 169 TYR A N 1
ATOM 1416 C CA . TYR A 1 169 ? 13.265 1.482 -27.261 1.00 62.28 169 TYR A CA 1
ATOM 1417 C C . TYR A 1 169 ? 14.606 1.677 -27.992 1.00 62.28 169 TYR A C 1
ATOM 1419 O O . TYR A 1 169 ? 15.120 0.771 -28.652 1.00 62.28 169 TYR A O 1
ATOM 1427 N N . ASN A 1 170 ? 15.240 2.834 -27.785 1.00 64.88 170 ASN A N 1
ATOM 1428 C CA . ASN A 1 170 ? 16.484 3.209 -28.457 1.00 64.88 170 ASN A CA 1
ATOM 1429 C C . ASN A 1 170 ? 17.683 2.311 -28.067 1.00 64.88 170 ASN A C 1
ATOM 1431 O O . ASN A 1 170 ? 18.577 2.058 -28.875 1.00 64.88 170 ASN A O 1
ATOM 1435 N N . ASN A 1 171 ? 17.690 1.762 -26.845 1.00 66.88 171 ASN A N 1
ATOM 1436 C CA . ASN A 1 171 ? 18.767 0.886 -26.370 1.00 66.88 171 ASN A CA 1
ATOM 1437 C C . ASN A 1 171 ? 18.650 -0.545 -26.910 1.00 66.88 171 ASN A C 1
ATOM 1439 O O . ASN A 1 171 ? 19.677 -1.209 -27.076 1.00 66.88 171 ASN A O 1
ATOM 1443 N N . ARG A 1 172 ? 17.430 -1.017 -27.212 1.00 68.88 172 ARG A N 1
ATOM 1444 C CA . ARG A 1 172 ? 17.216 -2.341 -27.821 1.00 68.88 172 ARG A CA 1
ATOM 1445 C C . ARG A 1 172 ? 17.770 -2.378 -29.245 1.00 68.88 172 ARG A C 1
ATOM 1447 O O . ARG A 1 172 ? 18.566 -3.261 -29.556 1.00 68.88 172 ARG A O 1
ATOM 1454 N N . ARG A 1 173 ? 17.450 -1.366 -30.058 1.00 71.94 173 ARG A N 1
ATOM 1455 C CA . ARG A 1 173 ? 17.918 -1.250 -31.450 1.00 71.94 173 ARG A CA 1
ATOM 1456 C C . ARG A 1 173 ? 19.443 -1.119 -31.556 1.00 71.94 173 ARG A C 1
ATOM 1458 O O . ARG A 1 173 ? 20.087 -1.889 -32.257 1.00 71.94 173 ARG A O 1
ATOM 1465 N N . LYS A 1 174 ? 20.060 -0.242 -30.754 1.00 79.31 174 LYS A N 1
ATOM 1466 C CA . LYS A 1 174 ? 21.532 -0.114 -30.706 1.00 79.31 174 LYS A CA 1
ATOM 1467 C C . LYS A 1 174 ? 22.246 -1.390 -30.239 1.00 79.31 174 LYS A C 1
ATOM 1469 O O . LYS A 1 174 ? 23.443 -1.549 -30.469 1.00 79.31 174 LYS A O 1
ATOM 1474 N N . ARG A 1 175 ? 21.569 -2.287 -29.513 1.00 74.06 175 ARG A N 1
ATOM 1475 C CA . ARG A 1 175 ? 22.137 -3.581 -29.106 1.00 74.06 175 ARG A CA 1
ATOM 1476 C C . ARG A 1 175 ? 22.003 -4.622 -30.211 1.00 74.06 175 ARG A C 1
ATOM 1478 O O . ARG A 1 175 ? 22.998 -5.288 -30.473 1.00 74.06 175 ARG A O 1
ATOM 1485 N N . SER A 1 176 ? 20.841 -4.749 -30.856 1.00 79.81 176 SER A N 1
ATOM 1486 C CA . SER A 1 176 ? 20.681 -5.693 -31.973 1.00 79.81 176 SER A CA 1
ATOM 1487 C C . SER A 1 176 ? 21.691 -5.400 -33.081 1.00 79.81 176 SER A C 1
ATOM 1489 O O . SER A 1 176 ? 22.358 -6.311 -33.557 1.00 79.81 176 SER A O 1
ATOM 1491 N N . GLU A 1 177 ? 21.919 -4.121 -33.382 1.00 86.38 177 GLU A N 1
ATOM 1492 C CA . GLU A 1 177 ? 22.944 -3.682 -34.332 1.00 86.38 177 GLU A CA 1
ATOM 1493 C C . GLU A 1 177 ? 24.378 -4.027 -33.892 1.00 86.38 177 GLU A C 1
ATOM 1495 O O . GLU A 1 177 ? 25.221 -4.307 -34.740 1.00 86.38 177 GLU A O 1
ATOM 1500 N N . ARG A 1 178 ? 24.684 -4.008 -32.585 1.00 84.75 178 ARG A N 1
ATOM 1501 C CA . ARG A 1 178 ? 26.004 -4.407 -32.056 1.00 84.75 178 ARG A CA 1
ATOM 1502 C C . ARG A 1 178 ? 26.211 -5.920 -32.097 1.00 84.75 178 ARG A C 1
ATOM 1504 O O . ARG A 1 178 ? 27.299 -6.362 -32.441 1.00 84.75 178 ARG A O 1
ATOM 1511 N N . ILE A 1 179 ? 25.180 -6.698 -31.767 1.00 85.88 179 ILE A N 1
ATOM 1512 C CA . ILE A 1 179 ? 25.225 -8.167 -31.822 1.00 85.88 179 ILE A CA 1
ATOM 1513 C C . ILE A 1 179 ? 25.383 -8.631 -33.271 1.00 85.88 179 ILE A C 1
ATOM 1515 O O . ILE A 1 179 ? 26.221 -9.486 -33.539 1.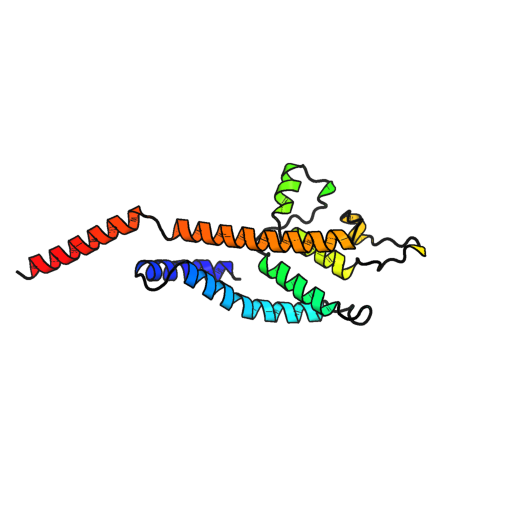00 85.88 179 ILE A O 1
ATOM 1519 N N . LEU A 1 180 ? 24.628 -8.029 -34.196 1.00 90.25 180 LEU A N 1
ATOM 1520 C CA . LEU A 1 180 ? 24.719 -8.327 -35.624 1.00 90.25 180 LEU A CA 1
ATOM 1521 C C . LEU A 1 180 ? 26.115 -8.008 -36.171 1.00 90.25 180 LEU A C 1
ATOM 1523 O O . LEU A 1 180 ? 26.712 -8.848 -36.835 1.00 90.25 180 LEU A O 1
ATOM 1527 N N . ARG A 1 181 ? 26.665 -6.830 -35.833 1.00 91.19 181 ARG A N 1
ATOM 1528 C CA . ARG A 1 181 ? 28.047 -6.464 -36.182 1.00 91.19 181 ARG A CA 1
ATOM 1529 C C . ARG A 1 181 ? 29.058 -7.483 -35.657 1.00 91.19 181 ARG A C 1
ATOM 1531 O O . ARG A 1 181 ? 29.856 -7.984 -36.434 1.00 91.19 181 ARG A O 1
ATOM 1538 N N . HIS A 1 182 ? 28.963 -7.859 -34.382 1.00 89.19 182 HIS A N 1
ATOM 1539 C CA . HIS A 1 182 ? 29.871 -8.839 -33.789 1.00 89.19 182 HIS A CA 1
ATOM 1540 C C . HIS A 1 182 ? 29.776 -10.228 -34.445 1.00 89.19 182 HIS A C 1
ATOM 1542 O O . HIS A 1 182 ? 30.800 -10.861 -34.680 1.00 89.19 182 HIS A O 1
ATOM 1548 N N . HIS A 1 183 ? 28.568 -10.699 -34.775 1.00 90.12 183 HIS A N 1
ATOM 1549 C CA . HIS A 1 183 ? 28.385 -11.953 -35.515 1.00 90.12 183 HIS A CA 1
ATOM 1550 C C . HIS A 1 183 ? 29.014 -11.891 -36.909 1.00 90.12 183 HIS A C 1
ATOM 1552 O O . HIS A 1 183 ? 29.712 -12.822 -37.304 1.00 90.12 183 HIS A O 1
ATOM 1558 N N . ASN A 1 184 ? 28.814 -10.786 -37.630 1.00 90.75 184 ASN A N 1
ATOM 1559 C CA . ASN A 1 184 ? 29.409 -10.593 -38.949 1.00 90.75 184 ASN A CA 1
ATOM 1560 C C . ASN A 1 184 ? 30.944 -10.570 -38.882 1.00 90.75 184 ASN A C 1
ATOM 1562 O O . ASN A 1 184 ? 31.579 -11.213 -39.710 1.00 90.75 184 ASN A O 1
ATOM 1566 N N . ASP A 1 185 ? 31.529 -9.915 -37.874 1.00 90.31 185 ASP A N 1
ATOM 1567 C CA . ASP A 1 185 ? 32.984 -9.876 -37.651 1.00 90.31 185 ASP A CA 1
ATOM 1568 C C . ASP A 1 185 ? 33.580 -11.263 -37.345 1.00 90.31 185 ASP A C 1
ATOM 1570 O O . ASP A 1 185 ? 34.719 -11.561 -37.709 1.00 90.31 185 ASP A O 1
ATOM 1574 N N . LEU A 1 186 ? 32.831 -12.129 -36.656 1.00 89.31 186 LEU A N 1
ATOM 1575 C CA . LEU A 1 186 ? 33.248 -13.511 -36.396 1.00 89.31 186 LEU A CA 1
ATOM 1576 C C . LEU A 1 186 ? 33.203 -14.368 -37.664 1.00 89.31 186 LEU A C 1
ATOM 1578 O O . LEU A 1 186 ? 34.079 -15.208 -37.860 1.00 89.31 186 LEU A O 1
ATOM 1582 N N . ILE A 1 187 ? 32.198 -14.159 -38.519 1.00 87.38 187 ILE A N 1
ATOM 1583 C CA . ILE A 1 187 ? 32.068 -14.863 -39.800 1.00 87.38 187 ILE A CA 1
ATOM 1584 C C . ILE A 1 187 ? 33.194 -14.442 -40.751 1.00 87.38 187 ILE A C 1
ATOM 1586 O O . ILE A 1 187 ? 33.836 -15.303 -41.344 1.00 87.38 187 ILE A O 1
ATOM 1590 N N . THR A 1 188 ? 33.482 -13.143 -40.863 1.00 83.12 188 THR A N 1
ATOM 1591 C CA . THR A 1 188 ? 34.547 -12.632 -41.742 1.00 83.12 188 THR A CA 1
ATOM 1592 C C . THR A 1 188 ? 35.947 -13.025 -41.291 1.00 83.12 188 THR A C 1
ATOM 1594 O O . THR A 1 188 ? 36.799 -13.212 -42.143 1.00 83.12 188 THR A O 1
ATOM 1597 N N . LYS A 1 189 ? 36.201 -13.199 -39.987 1.00 79.88 189 LYS A N 1
ATOM 1598 C CA . LYS A 1 189 ? 37.489 -13.717 -39.480 1.00 79.88 189 LYS A CA 1
ATOM 1599 C C . LYS A 1 189 ? 37.702 -15.217 -39.700 1.00 79.88 189 LYS A C 1
ATOM 1601 O O . LYS A 1 189 ? 38.813 -15.695 -39.492 1.00 79.88 189 LYS A O 1
ATOM 1606 N N . LYS A 1 190 ? 36.640 -15.968 -40.000 1.00 72.12 190 LYS A N 1
ATOM 1607 C CA . LYS A 1 190 ? 36.687 -17.428 -40.160 1.00 72.12 190 LYS A CA 1
ATOM 1608 C C . LYS A 1 190 ? 36.904 -17.861 -41.618 1.00 72.12 190 LYS A C 1
ATOM 1610 O O . LYS A 1 190 ? 37.277 -19.011 -41.834 1.00 72.12 190 LYS A O 1
ATOM 1615 N N . ASN A 1 191 ? 36.668 -16.955 -42.568 1.00 59.12 191 ASN A N 1
ATOM 1616 C CA . ASN A 1 191 ? 36.969 -17.107 -43.995 1.00 59.12 191 ASN A CA 1
ATOM 1617 C C . ASN A 1 191 ? 38.322 -16.475 -44.325 1.00 59.12 191 ASN A C 1
ATOM 1619 O O . ASN A 1 191 ? 38.967 -16.978 -45.268 1.00 59.12 191 ASN A O 1
#

Sequence (191 aa):
MASVTFCIDMIYFHNEHRNGWYSTGMFYLVKSITEFIPIIAIILINAFIFDIYESIKPGIYVWIVIFFLLCSLAMQSICYSSPIQHLNYFYKFLANFSPLRFGFEGLLLLQYGFNRCHSDRKEIQIILHQFGIVNDEEYFYTCILMLVFNIIFHRFITFLVLMIKMNPYNNRRKRSERILRHHNDLITKKN

Foldseek 3Di:
DLVVVVVVVVVVCLVCVLVVVDDPVVVLVVSVVVVVVVQLVVLLVVLVVPPPCCVPPPPLSVVSSVLSSLLVLLPPDDDDPAQLVPDDPVVVVVVLLRLNNLSVLLVCLSVPNDCPDPVVVVDDDPVCVRSVNDPSPVVNVVSVVSSVVSSVVVSVVVSVVSCVVSCPPVVSVVVVVVVVVVVVVVVVVVD

Organism: Dermatophagoides farinae (NCBI:txid6954)

Secondary structure (DSSP, 8-state):
-HHHHHHHHHHHHHHHHHTTSS-HHHHHHHHHHHHHHHHHHHHHHHHHHH---TTTSTTHHHHHHHHHHHHHHH--S----S-GGGS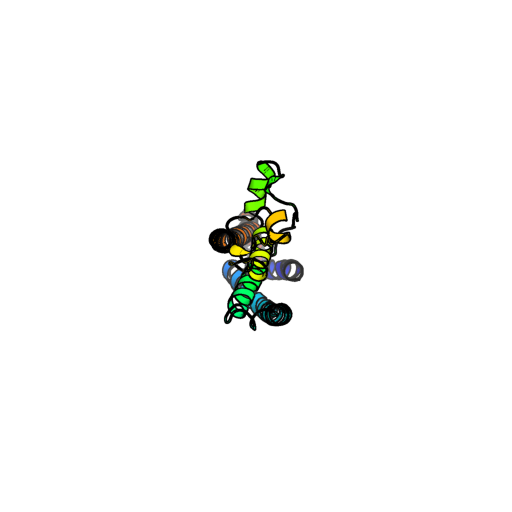-HHHHHHHTT-HHHHHHHHHHHHHH-SS-S-GGGT---HHHHHTT---HHHHHHHHHHHHHHHHHHHHHHHHHHHHHHH--HHHHHHHHHHHHHHHHHHHHTT-

Radius of gyration: 24.56 Å; chains: 1; bounding box: 64×42×74 Å